Protein AF-A0A654DR44-F1 (afdb_monomer)

Radius of gyration: 19.82 Å; Cα contacts (8 Å, |Δi|>4): 493; chains: 1; bounding box: 47×42×49 Å

Foldseek 3Di:
DWWLLVLLVLLQVLVVVLVVCVVVVVPDDPVNVVSVVVSVPGDDFDQDPVLATGGGPDDDDDPQQLALDPSNCVCLPPNPNDACVPHVSNLSNPVVSDVSNDLFFALLSLLVVLQSCLRSLAQQSSVVSVVVQQAEDPDQDQDGTHPWHAYPVRFTPNRPGDNNSVVSNVVSVLSCAWDANPQAIEGNSRHHQVCAWDKDWQRAHPQRKTKIFTHHHSGTPWMKIAGQAFDWHWYDYPRDIDIDTHHHGDIGIDPD

Secondary structure (DSSP, 8-state):
---HHHHHHHHHHHHHHHHHHHHTT-TT-HHHHHHHHHHTTSPPP-B-TTSSBPSSSS----S-TT-S--GGGTTTTT-SSS-TTT-HHHHHHHHHHHHHH-S---HHHHHHHHHHHHHTT-HHHHHHHHHHHT-B----S--SSS--EE-TTS-EESSSB-SHHHHHHHHHHHHHHEE-SSSSEEESTT--TT--SEEEEEEEETTTEEEEEEEETTEEEEEEEEESSSEEEEEEETTEEEEEEEPBS-EEE---

Mean predicted aligned error: 3.69 Å

Organism: Sphingobacterium multivorum (NCBI:txid28454)

Structure (mmCIF, N/CA/C/O backbone):
data_AF-A0A654DR44-F1
#
_entry.id   AF-A0A654DR44-F1
#
loop_
_atom_site.group_PDB
_atom_site.id
_atom_site.type_symbol
_atom_site.label_atom_id
_atom_site.label_alt_id
_atom_site.label_comp_id
_atom_site.label_asym_id
_atom_site.label_entity_id
_atom_site.label_seq_id
_atom_site.pdbx_PDB_ins_code
_atom_site.Cartn_x
_atom_site.Cartn_y
_atom_site.Cartn_z
_atom_site.occupancy
_atom_site.B_iso_or_equiv
_atom_site.auth_seq_id
_atom_site.auth_comp_id
_atom_site.auth_asym_id
_atom_site.auth_atom_id
_atom_site.pdbx_PDB_model_num
ATOM 1 N N . MET A 1 1 ? 4.772 -8.811 -27.153 1.00 64.19 1 MET A N 1
ATOM 2 C CA . MET A 1 1 ? 4.014 -8.775 -25.880 1.00 64.19 1 MET A CA 1
ATOM 3 C C . MET A 1 1 ? 4.529 -7.563 -25.106 1.00 64.19 1 MET A C 1
ATOM 5 O O . MET A 1 1 ? 5.723 -7.314 -25.196 1.00 64.19 1 MET A O 1
ATOM 9 N N . GLY A 1 2 ? 3.661 -6.750 -24.495 1.00 84.88 2 GLY A N 1
ATOM 10 C CA . GLY A 1 2 ? 4.063 -5.471 -23.875 1.00 84.88 2 GLY A CA 1
ATOM 11 C C . GLY A 1 2 ? 4.786 -5.631 -22.526 1.00 84.88 2 GLY A C 1
ATOM 12 O O . GLY A 1 2 ? 4.842 -6.750 -22.010 1.00 84.88 2 GLY A O 1
ATOM 13 N N . PRO A 1 3 ? 5.323 -4.543 -21.945 1.00 94.69 3 PRO A N 1
ATOM 14 C CA . PRO A 1 3 ? 5.964 -4.564 -20.629 1.00 94.69 3 PRO A CA 1
ATOM 15 C C . PRO A 1 3 ? 4.977 -4.953 -19.518 1.00 94.69 3 PRO A C 1
ATOM 17 O O . PRO A 1 3 ? 3.760 -4.794 -19.660 1.00 94.69 3 PRO A O 1
ATOM 20 N N . SER A 1 4 ? 5.493 -5.431 -18.383 1.00 95.81 4 SER A N 1
ATOM 21 C CA . SER A 1 4 ? 4.672 -5.877 -17.249 1.00 95.81 4 SER A CA 1
ATOM 22 C C . SER A 1 4 ? 3.758 -4.776 -16.713 1.00 95.81 4 SER A C 1
ATOM 24 O O . SER A 1 4 ? 2.631 -5.067 -16.318 1.00 95.81 4 SER A O 1
ATOM 26 N N . HIS A 1 5 ? 4.208 -3.517 -16.732 1.00 97.44 5 HIS A N 1
ATOM 27 C CA . HIS A 1 5 ? 3.406 -2.378 -16.283 1.00 97.44 5 HIS A CA 1
ATOM 28 C C . HIS A 1 5 ? 2.079 -2.261 -17.049 1.00 97.44 5 HIS A C 1
ATOM 30 O O . HIS A 1 5 ? 1.016 -2.270 -16.429 1.00 97.44 5 HIS A O 1
ATOM 36 N N . ASP A 1 6 ? 2.123 -2.248 -18.384 1.00 97.56 6 ASP A N 1
ATOM 37 C CA . ASP A 1 6 ? 0.931 -2.115 -19.231 1.00 97.56 6 ASP A CA 1
ATOM 38 C C . ASP A 1 6 ? -0.065 -3.244 -18.960 1.00 97.56 6 ASP A C 1
ATOM 40 O O . ASP A 1 6 ? -1.264 -3.014 -18.803 1.00 97.56 6 ASP A O 1
ATOM 44 N N . GLN A 1 7 ? 0.437 -4.476 -18.844 1.00 97.25 7 GLN A N 1
ATOM 45 C CA . GLN A 1 7 ? -0.395 -5.646 -18.564 1.00 97.25 7 GLN A CA 1
ATOM 46 C C . GLN A 1 7 ? -1.096 -5.520 -17.206 1.00 97.25 7 GLN A C 1
ATOM 48 O O . GLN A 1 7 ? -2.285 -5.818 -17.094 1.00 97.25 7 GLN A O 1
ATOM 53 N N . GLN A 1 8 ? -0.381 -5.047 -16.181 1.00 97.62 8 GLN A N 1
ATOM 54 C CA . GLN A 1 8 ? -0.926 -4.857 -14.837 1.00 97.62 8 GLN A CA 1
ATOM 55 C C . GLN A 1 8 ? -1.971 -3.737 -14.790 1.00 97.62 8 GLN A C 1
ATOM 57 O O . GLN A 1 8 ? -3.036 -3.929 -14.201 1.00 97.62 8 GLN A O 1
ATOM 62 N N . VAL A 1 9 ? -1.704 -2.598 -15.434 1.00 98.00 9 VAL A N 1
ATOM 63 C CA . VAL A 1 9 ? -2.631 -1.457 -15.477 1.00 98.00 9 VAL A CA 1
ATOM 64 C C . VAL A 1 9 ? -3.905 -1.818 -16.242 1.00 98.00 9 VAL A C 1
ATOM 66 O O . VAL A 1 9 ? -5.004 -1.590 -15.734 1.00 98.00 9 VAL A O 1
ATOM 69 N N . ILE A 1 10 ? -3.785 -2.444 -17.419 1.00 97.75 10 ILE A N 1
ATOM 70 C CA . ILE A 1 10 ? -4.944 -2.873 -18.219 1.00 97.75 10 ILE A CA 1
ATOM 71 C C . ILE A 1 10 ? -5.744 -3.939 -17.467 1.00 97.75 10 ILE A C 1
ATOM 73 O O . ILE A 1 10 ? -6.974 -3.875 -17.423 1.00 97.75 10 ILE A O 1
ATOM 77 N N . PHE A 1 11 ? -5.072 -4.897 -16.822 1.00 97.50 11 PHE A N 1
ATOM 78 C CA . PHE A 1 11 ? -5.761 -5.911 -16.031 1.00 97.50 11 PHE A CA 1
ATOM 79 C C . PHE A 1 11 ? -6.560 -5.284 -14.881 1.00 97.50 11 PHE A C 1
ATOM 81 O O . PHE A 1 11 ? -7.731 -5.623 -14.692 1.00 97.50 11 PHE A O 1
ATOM 88 N N . ASN A 1 12 ? -5.960 -4.330 -14.164 1.00 97.25 12 ASN A N 1
ATOM 89 C CA . ASN A 1 12 ? -6.625 -3.607 -13.086 1.00 97.25 12 ASN A CA 1
ATOM 90 C C . ASN A 1 12 ? -7.824 -2.792 -13.603 1.00 97.25 12 ASN A C 1
ATOM 92 O O . ASN A 1 12 ? -8.885 -2.800 -12.979 1.00 97.25 12 ASN A O 1
ATOM 96 N N . LEU A 1 13 ? -7.676 -2.108 -14.743 1.00 97.94 13 LEU A N 1
ATOM 97 C CA . LEU A 1 13 ? -8.768 -1.383 -15.395 1.00 97.94 13 LEU A CA 1
ATOM 98 C C . LEU A 1 13 ? -9.939 -2.322 -15.696 1.00 97.94 13 LEU A C 1
ATOM 100 O O . LEU A 1 13 ? -11.067 -2.049 -15.295 1.00 97.94 13 LEU A O 1
ATOM 104 N N . PHE A 1 14 ? -9.667 -3.456 -16.343 1.00 97.50 14 PHE A N 1
ATOM 105 C CA . PHE A 1 14 ? -10.700 -4.413 -16.728 1.00 97.50 14 PHE A CA 1
ATOM 106 C C . PHE A 1 14 ? -11.427 -4.993 -15.514 1.00 97.50 14 PHE A C 1
ATOM 108 O O . PHE A 1 14 ? -12.648 -5.127 -15.539 1.00 97.50 14 PHE A O 1
ATOM 115 N N . GLU A 1 15 ? -10.719 -5.310 -14.428 1.00 96.19 15 GLU A N 1
ATOM 116 C CA . GLU A 1 15 ? -11.374 -5.761 -13.198 1.00 96.19 15 GLU A CA 1
ATOM 117 C C . GLU A 1 15 ? -12.255 -4.696 -12.559 1.00 96.19 15 GLU A C 1
ATOM 119 O O . GLU A 1 15 ? -13.371 -5.011 -12.150 1.00 96.19 15 GLU A O 1
ATOM 124 N N . HIS A 1 16 ? -11.790 -3.450 -12.490 1.00 96.31 16 HIS A N 1
ATOM 125 C CA . HIS A 1 16 ? -12.579 -2.362 -11.921 1.00 96.31 16 HIS A CA 1
ATOM 126 C C . HIS A 1 16 ? -13.823 -2.066 -12.763 1.00 96.31 16 HIS A C 1
ATOM 128 O O . HIS A 1 16 ? -14.902 -1.881 -12.205 1.00 96.31 16 HIS A O 1
ATOM 134 N N . THR A 1 17 ? -13.709 -2.086 -14.092 1.00 96.75 17 THR A N 1
ATOM 135 C CA . THR A 1 17 ? -14.856 -1.912 -14.990 1.00 96.75 17 THR A CA 1
ATOM 136 C C . THR A 1 17 ? -15.869 -3.050 -14.844 1.00 96.75 17 THR A C 1
ATOM 138 O O . THR A 1 17 ? -17.070 -2.789 -14.774 1.00 96.75 17 THR A O 1
ATOM 141 N N . LEU A 1 18 ? -15.415 -4.305 -14.736 1.00 95.50 18 LEU A N 1
ATOM 142 C CA . LEU A 1 18 ? -16.302 -5.451 -14.495 1.00 95.50 18 LEU A CA 1
ATOM 143 C C . LEU A 1 18 ? -17.000 -5.352 -13.130 1.00 95.50 18 LEU A C 1
ATOM 145 O O . LEU A 1 18 ? -18.211 -5.547 -13.055 1.00 95.50 18 LEU A O 1
ATOM 149 N N . ALA A 1 19 ? -16.268 -4.990 -12.072 1.00 94.50 19 ALA A N 1
ATOM 150 C CA . ALA A 1 19 ? -16.835 -4.801 -10.736 1.00 94.50 19 ALA A CA 1
ATOM 151 C C . ALA A 1 19 ? -17.868 -3.660 -10.705 1.00 94.50 19 ALA A C 1
ATOM 153 O O . ALA A 1 19 ? -18.941 -3.808 -10.124 1.00 94.50 19 ALA A O 1
ATOM 154 N N . ALA A 1 20 ? -17.585 -2.538 -11.375 1.00 95.56 20 ALA A N 1
ATOM 155 C CA . ALA A 1 20 ? -18.534 -1.436 -11.512 1.00 95.56 20 ALA A CA 1
ATOM 156 C C . ALA A 1 20 ? -19.797 -1.860 -12.278 1.00 95.56 20 ALA A C 1
ATOM 158 O O . ALA A 1 20 ? -20.906 -1.540 -11.855 1.00 95.56 20 ALA A O 1
ATOM 159 N N . SER A 1 21 ? -19.640 -2.625 -13.363 1.00 94.12 21 SER A N 1
ATOM 160 C CA . SER A 1 21 ? -20.766 -3.145 -14.152 1.00 94.12 21 SER A CA 1
ATOM 161 C C . SER A 1 21 ? -21.658 -4.068 -13.318 1.00 94.12 21 SER A C 1
ATOM 163 O O . SER A 1 21 ? -22.882 -3.969 -13.383 1.00 94.12 21 SER A O 1
ATOM 165 N N . GLU A 1 22 ? -21.061 -4.915 -12.474 1.00 92.38 22 GLU A N 1
ATOM 166 C CA . GLU A 1 22 ? -21.798 -5.757 -11.529 1.00 92.38 22 GLU A CA 1
ATOM 167 C C . GLU A 1 22 ? -22.596 -4.931 -10.509 1.00 92.38 22 GLU A C 1
ATOM 169 O O . GLU A 1 22 ? -23.775 -5.217 -10.299 1.00 92.38 22 GLU A O 1
ATOM 174 N N . ILE A 1 23 ? -21.995 -3.891 -9.921 1.00 93.44 23 ILE A N 1
ATOM 175 C CA . ILE A 1 23 ? -22.667 -3.002 -8.957 1.00 93.44 23 ILE A CA 1
ATOM 1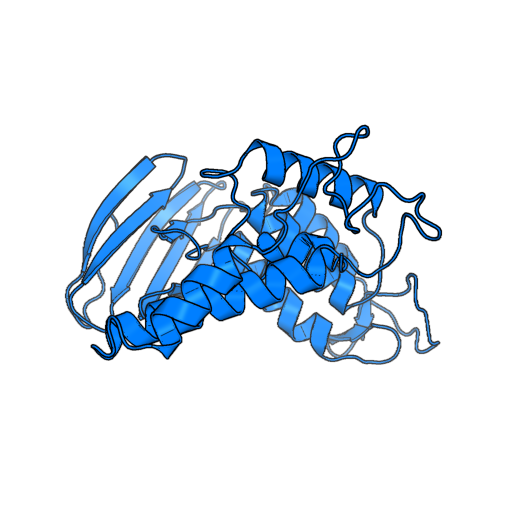76 C C . ILE A 1 23 ? -23.847 -2.263 -9.602 1.00 93.44 23 ILE A C 1
ATOM 178 O O . ILE A 1 23 ? -24.883 -2.080 -8.965 1.00 93.44 23 ILE A O 1
ATOM 182 N N . LEU A 1 24 ? -23.703 -1.849 -10.862 1.00 94.19 24 LEU A N 1
ATOM 183 C CA . LEU A 1 24 ? -24.740 -1.142 -11.618 1.00 94.19 24 LEU A CA 1
ATOM 184 C C . LEU A 1 24 ? -25.824 -2.073 -12.187 1.00 94.19 24 LEU A C 1
ATOM 186 O O . LEU A 1 24 ? -26.763 -1.593 -12.817 1.00 94.19 24 LEU A O 1
ATOM 190 N N . GLY A 1 25 ? -25.709 -3.391 -11.990 1.00 91.19 25 GLY A N 1
ATOM 191 C CA . GLY A 1 25 ? -26.655 -4.368 -12.535 1.00 91.19 25 GLY A CA 1
ATOM 192 C C . GLY A 1 25 ? -26.554 -4.561 -14.052 1.00 91.19 25 GLY A C 1
ATOM 193 O O . GLY A 1 25 ? -27.436 -5.177 -14.642 1.00 91.19 25 GLY A O 1
ATOM 194 N N . LEU A 1 26 ? -25.477 -4.092 -14.690 1.00 87.44 26 LEU A N 1
ATOM 195 C CA . LEU A 1 26 ? -25.214 -4.212 -16.132 1.00 87.44 26 LEU A CA 1
ATOM 196 C C . LEU A 1 26 ? -24.557 -5.560 -16.477 1.00 87.44 26 LEU A C 1
ATOM 198 O O . LEU A 1 26 ? -23.604 -5.637 -17.250 1.00 87.44 26 LEU A O 1
ATOM 202 N N . LYS A 1 27 ? -25.011 -6.639 -15.834 1.00 70.62 27 LYS A N 1
ATOM 203 C CA . LYS A 1 27 ? -24.393 -7.962 -15.968 1.00 70.62 27 LYS A CA 1
ATOM 204 C C . LYS A 1 27 ? -24.612 -8.528 -17.375 1.00 70.62 27 LYS A C 1
ATOM 206 O O . LYS A 1 27 ? -25.674 -8.364 -17.966 1.00 70.62 27 LYS A O 1
ATOM 211 N N . ASP A 1 28 ? -23.606 -9.246 -17.870 1.00 70.38 28 ASP A N 1
ATOM 212 C CA . ASP A 1 28 ? -23.691 -10.137 -19.037 1.00 70.38 28 ASP A CA 1
ATOM 213 C C . ASP A 1 28 ? -24.028 -9.504 -20.397 1.00 70.38 28 ASP A C 1
ATOM 215 O O . ASP A 1 28 ? -24.363 -10.231 -21.348 1.00 70.38 28 ASP A O 1
ATOM 219 N N . ASP A 1 29 ? -23.860 -8.188 -20.535 1.00 84.31 29 ASP A N 1
ATOM 220 C CA . ASP A 1 29 ? -23.877 -7.540 -21.842 1.00 84.31 29 ASP A CA 1
ATOM 221 C C . ASP A 1 29 ? -22.675 -7.984 -22.708 1.00 84.31 29 ASP A C 1
ATOM 223 O O . ASP A 1 29 ? -21.710 -8.619 -22.254 1.00 84.31 29 ASP A O 1
ATOM 227 N N . ALA A 1 30 ? -22.755 -7.716 -24.013 1.00 92.12 30 ALA A N 1
ATOM 228 C CA . ALA A 1 30 ? -21.708 -8.117 -24.952 1.00 92.12 30 ALA A CA 1
ATOM 229 C C . ALA A 1 30 ? -20.344 -7.502 -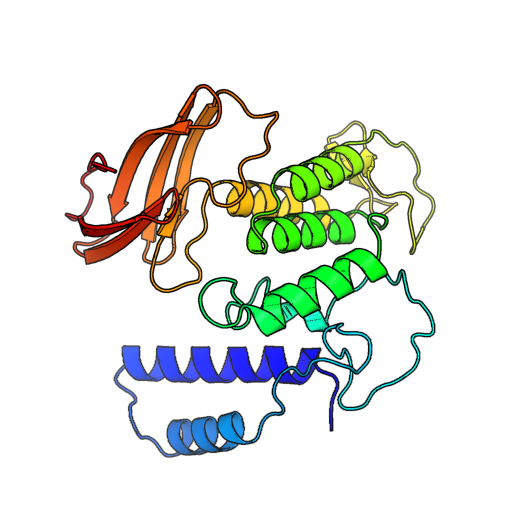24.589 1.00 92.12 30 ALA A C 1
ATOM 231 O O . ALA A 1 30 ? -19.305 -8.137 -24.789 1.00 92.12 30 ALA A O 1
ATOM 232 N N . PHE A 1 31 ? -20.353 -6.297 -24.013 1.00 92.31 31 PHE A N 1
ATOM 233 C CA . PHE A 1 31 ? -19.154 -5.581 -23.605 1.00 92.31 31 PHE A CA 1
ATOM 234 C C . PHE A 1 31 ? -18.452 -6.263 -22.424 1.00 92.31 31 PHE A C 1
ATOM 236 O O . PHE A 1 31 ? -17.269 -6.575 -22.528 1.00 92.31 31 PHE A O 1
ATOM 243 N N . GLY A 1 32 ? -19.162 -6.583 -21.341 1.00 93.06 32 GLY A N 1
ATOM 244 C CA . GLY A 1 32 ? -18.617 -7.263 -20.168 1.00 93.06 32 GLY A CA 1
ATOM 245 C C . GLY A 1 32 ? -18.056 -8.646 -20.501 1.00 93.06 32 GLY A C 1
ATOM 246 O O . GLY A 1 32 ? -16.978 -9.013 -20.026 1.00 93.06 32 GLY A O 1
ATOM 247 N N . LYS A 1 33 ? -18.723 -9.395 -21.390 1.00 93.00 33 LYS A N 1
ATOM 248 C CA . LYS A 1 33 ? -18.214 -10.683 -21.898 1.00 93.00 33 LYS A CA 1
ATOM 249 C C . LYS A 1 33 ? -16.926 -10.513 -22.704 1.00 93.00 33 LYS A C 1
ATOM 251 O O . LYS A 1 33 ? -15.959 -11.235 -22.456 1.00 93.00 33 LYS A O 1
ATOM 256 N N . ALA A 1 34 ? -16.888 -9.548 -23.626 1.00 95.19 34 ALA A N 1
ATOM 257 C CA . ALA A 1 34 ? -15.690 -9.242 -24.406 1.00 95.19 34 ALA A CA 1
ATOM 258 C C . ALA A 1 34 ? -14.531 -8.776 -23.511 1.00 95.19 34 ALA A C 1
ATOM 260 O O . ALA A 1 34 ? -13.399 -9.231 -23.676 1.00 95.19 34 ALA A O 1
ATOM 261 N N . LEU A 1 35 ? -14.822 -7.936 -22.516 1.00 95.81 35 LEU A N 1
ATOM 262 C CA . LEU A 1 35 ? -13.851 -7.416 -21.562 1.00 95.81 35 LEU A CA 1
ATOM 263 C C . LEU A 1 35 ? -13.257 -8.529 -20.697 1.00 95.81 35 LEU A C 1
ATOM 265 O O . LEU A 1 35 ? -12.040 -8.607 -20.548 1.00 95.81 35 LEU A O 1
ATOM 269 N N . LYS A 1 36 ? -14.094 -9.437 -20.178 1.00 95.19 36 LYS A N 1
ATOM 270 C CA . LYS A 1 36 ? -13.637 -10.621 -19.438 1.00 95.19 36 LYS A CA 1
ATOM 271 C C . LYS A 1 36 ? -12.744 -11.508 -20.310 1.00 95.19 36 LYS A C 1
ATOM 273 O O . LYS A 1 36 ? -11.645 -11.854 -19.890 1.00 95.19 36 LYS A O 1
ATOM 278 N N . ALA A 1 37 ? -13.162 -11.796 -21.543 1.00 96.31 37 ALA A N 1
ATOM 279 C CA . ALA A 1 37 ? -12.371 -12.600 -22.473 1.00 96.31 37 ALA A CA 1
ATOM 280 C C . ALA A 1 37 ? -11.027 -11.942 -22.843 1.00 96.31 37 ALA A C 1
ATOM 282 O O . ALA A 1 37 ? -10.022 -12.637 -22.981 1.00 96.31 37 ALA A O 1
ATOM 283 N N . ALA A 1 38 ? -10.983 -10.615 -22.997 1.00 97.06 38 ALA A N 1
ATOM 284 C CA . ALA A 1 38 ? -9.743 -9.876 -23.233 1.00 97.06 38 ALA A CA 1
ATOM 285 C C . ALA A 1 38 ? -8.831 -9.901 -21.998 1.00 97.06 38 ALA A C 1
ATOM 287 O O . ALA A 1 38 ? -7.632 -10.149 -22.115 1.00 97.06 38 ALA A O 1
ATOM 288 N N . LYS A 1 39 ? -9.409 -9.713 -20.808 1.00 96.25 39 LYS A N 1
ATOM 289 C CA . LYS A 1 39 ? -8.712 -9.768 -19.522 1.00 96.25 39 LYS A CA 1
ATOM 290 C C . LYS A 1 39 ? -8.003 -11.099 -19.292 1.00 96.25 39 LYS A C 1
ATOM 292 O O . LYS A 1 39 ? -6.875 -11.114 -18.802 1.00 96.25 39 LYS A O 1
ATOM 297 N N . ASP A 1 40 ? -8.651 -12.201 -19.652 1.00 96.00 40 ASP A N 1
ATOM 298 C CA . ASP A 1 40 ? -8.113 -13.549 -19.457 1.00 96.00 40 ASP A CA 1
ATOM 299 C C . ASP A 1 40 ? -6.948 -13.870 -20.415 1.00 96.00 40 ASP A C 1
ATOM 301 O O . ASP A 1 40 ? -6.191 -14.805 -20.165 1.00 96.00 40 ASP A O 1
ATOM 305 N N . LYS A 1 41 ? -6.746 -13.060 -21.466 1.00 96.31 41 LYS A N 1
ATOM 306 C CA . LYS A 1 41 ? -5.616 -13.163 -22.408 1.00 96.31 41 LYS A CA 1
ATOM 307 C C . LYS A 1 41 ? -4.401 -12.310 -22.025 1.00 96.31 41 LYS A C 1
ATOM 309 O O . LYS A 1 41 ? -3.362 -12.437 -22.669 1.00 96.31 41 LYS A O 1
ATOM 314 N N . LEU A 1 42 ? -4.519 -11.425 -21.031 1.00 96.19 42 LEU A N 1
ATOM 315 C CA . LEU A 1 42 ? -3.404 -10.578 -20.597 1.00 96.19 42 LEU A CA 1
ATOM 316 C C . LEU A 1 42 ? -2.304 -11.417 -19.949 1.00 96.19 42 LEU A C 1
ATOM 318 O O . LEU A 1 42 ? -2.574 -12.360 -19.197 1.00 96.19 42 LEU A O 1
ATOM 322 N N . ALA A 1 43 ? -1.053 -11.037 -20.203 1.00 94.56 43 ALA A N 1
ATOM 323 C CA . ALA A 1 43 ? 0.080 -11.688 -19.568 1.00 94.56 43 ALA A CA 1
ATOM 324 C C . ALA A 1 43 ? 0.082 -11.393 -18.061 1.00 94.56 43 ALA A C 1
ATOM 326 O O . ALA A 1 43 ? -0.189 -10.276 -17.617 1.00 94.56 43 ALA A O 1
ATOM 327 N N . ARG A 1 44 ? 0.378 -12.417 -17.258 1.00 93.69 44 ARG A N 1
ATOM 328 C CA . ARG A 1 44 ? 0.489 -12.298 -15.799 1.00 93.69 44 ARG A CA 1
ATOM 329 C C . ARG A 1 44 ? 1.917 -11.955 -15.389 1.00 93.69 44 ARG A C 1
ATOM 331 O O . ARG A 1 44 ? 2.832 -12.358 -16.107 1.00 93.69 44 ARG A O 1
ATOM 338 N N . PRO A 1 45 ? 2.117 -11.263 -14.250 1.00 94.88 45 PRO A N 1
ATOM 339 C CA . PRO A 1 45 ? 3.451 -11.067 -13.698 1.00 94.88 45 PRO A CA 1
ATOM 340 C C . PRO A 1 45 ? 4.159 -12.412 -13.515 1.00 94.88 45 PRO A C 1
ATOM 342 O O . PRO A 1 45 ? 3.552 -13.381 -13.052 1.00 94.88 45 PRO A O 1
ATOM 345 N N . LYS A 1 46 ? 5.434 -12.462 -13.894 1.00 96.06 46 LYS A N 1
ATOM 346 C CA . LYS A 1 46 ? 6.285 -13.650 -13.808 1.00 96.06 46 LYS A CA 1
ATOM 347 C C . LYS A 1 46 ? 7.507 -13.351 -12.956 1.00 96.06 46 LYS A C 1
ATOM 349 O O . LYS A 1 46 ? 7.908 -12.196 -12.819 1.00 96.06 46 LYS A O 1
ATOM 354 N N . ILE A 1 47 ? 8.071 -14.408 -12.392 1.00 98.00 47 ILE A N 1
ATOM 355 C CA . ILE A 1 47 ? 9.317 -14.365 -11.634 1.00 98.00 47 ILE A CA 1
ATOM 356 C C . ILE A 1 47 ? 10.428 -14.803 -12.584 1.00 98.00 47 ILE A C 1
ATOM 358 O O . ILE A 1 47 ? 10.278 -15.840 -13.233 1.00 98.00 47 ILE A O 1
ATOM 362 N N . GLY A 1 48 ? 11.484 -14.001 -12.687 1.00 96.56 48 GLY A N 1
ATOM 363 C CA . GLY A 1 48 ? 12.649 -14.329 -13.501 1.00 96.56 48 GLY A CA 1
ATOM 364 C C . GLY A 1 48 ? 13.578 -15.338 -12.820 1.00 96.56 48 GLY A C 1
ATOM 365 O O . GLY A 1 48 ? 13.407 -15.667 -11.643 1.00 96.56 48 GLY A O 1
ATOM 366 N N . HIS A 1 49 ? 14.595 -15.812 -13.539 1.00 96.25 49 HIS A N 1
ATOM 367 C CA . HIS A 1 49 ? 15.574 -16.779 -13.027 1.00 96.25 49 HIS A CA 1
ATOM 368 C C . HIS A 1 49 ? 16.349 -16.273 -11.800 1.00 96.25 49 HIS A C 1
ATOM 370 O O . HIS A 1 49 ? 16.774 -17.065 -10.962 1.00 96.25 49 HIS A O 1
ATOM 376 N N . ASP A 1 50 ? 16.515 -14.956 -11.680 1.00 94.94 50 ASP A N 1
ATOM 377 C CA . ASP A 1 50 ? 17.190 -14.291 -10.564 1.00 94.94 50 ASP A CA 1
ATOM 378 C C . ASP A 1 50 ? 16.264 -14.013 -9.362 1.00 94.94 50 ASP A C 1
ATOM 380 O O . ASP A 1 50 ? 16.683 -13.404 -8.377 1.00 94.94 50 ASP A O 1
ATOM 384 N N . GLY A 1 51 ? 15.009 -14.472 -9.437 1.00 96.81 51 GLY A N 1
ATOM 385 C CA . GLY A 1 51 ? 13.998 -14.359 -8.391 1.00 96.81 51 GLY A CA 1
ATOM 386 C C . GLY A 1 51 ? 13.224 -13.036 -8.374 1.00 96.81 51 GLY A C 1
ATOM 387 O O . GLY A 1 51 ? 12.231 -12.926 -7.649 1.00 96.81 51 GLY A O 1
ATOM 388 N N . ARG A 1 52 ? 13.605 -12.046 -9.189 1.00 97.31 52 ARG A N 1
ATOM 389 C CA . ARG A 1 52 ? 12.913 -10.752 -9.267 1.00 97.31 52 ARG A CA 1
ATOM 390 C C . ARG A 1 52 ? 11.626 -10.849 -10.076 1.00 97.31 52 ARG A C 1
ATOM 392 O O . ARG A 1 52 ? 11.398 -11.791 -10.836 1.00 97.31 52 ARG A O 1
ATOM 399 N N . LEU A 1 53 ? 10.760 -9.852 -9.916 1.00 97.69 53 LEU A N 1
ATOM 400 C CA . LEU A 1 53 ? 9.570 -9.729 -10.744 1.00 97.69 53 LEU A CA 1
ATOM 401 C C . LEU A 1 53 ? 9.992 -9.208 -12.121 1.00 97.69 53 LEU A C 1
ATOM 403 O O . LEU A 1 53 ? 10.635 -8.167 -12.217 1.00 97.69 53 LEU A O 1
ATOM 407 N N . MET A 1 54 ? 9.626 -9.915 -13.187 1.00 96.62 54 MET A N 1
ATOM 408 C CA . MET A 1 54 ? 10.008 -9.522 -14.542 1.00 96.62 54 MET A CA 1
ATOM 409 C C . MET A 1 54 ? 9.386 -8.171 -14.919 1.00 96.62 54 MET A C 1
ATOM 411 O O . MET A 1 54 ? 8.165 -7.998 -14.846 1.00 96.62 54 MET A O 1
ATOM 415 N N . GLU A 1 55 ? 10.212 -7.221 -15.363 1.00 96.25 55 GLU A N 1
ATOM 416 C CA . GLU A 1 55 ? 9.753 -5.902 -15.821 1.00 96.25 55 GLU A CA 1
ATOM 417 C C . GLU A 1 55 ? 9.207 -5.920 -17.258 1.00 96.25 55 GLU A C 1
ATOM 419 O O . GLU A 1 55 ? 8.270 -5.186 -17.590 1.00 96.25 55 GLU A O 1
ATOM 424 N N . TRP A 1 56 ? 9.705 -6.838 -18.080 1.00 95.75 56 TRP A N 1
ATOM 425 C CA . TRP A 1 56 ? 9.277 -7.048 -19.459 1.00 95.75 56 TRP A CA 1
ATOM 426 C C . TRP A 1 56 ? 8.684 -8.448 -19.649 1.00 95.75 56 TRP A C 1
ATOM 428 O O . TRP A 1 56 ? 8.704 -9.284 -18.747 1.00 95.75 56 TRP A O 1
ATOM 438 N N . ALA A 1 57 ? 8.134 -8.711 -20.836 1.00 92.50 57 ALA A N 1
ATOM 439 C CA . ALA A 1 57 ? 7.550 -10.012 -21.169 1.00 92.50 57 ALA A CA 1
ATOM 440 C C . ALA A 1 57 ? 8.582 -11.156 -21.236 1.00 92.50 57 ALA A C 1
ATOM 442 O O . ALA A 1 57 ? 8.215 -12.326 -21.097 1.00 92.50 57 ALA A O 1
ATOM 443 N N . GLU A 1 58 ? 9.845 -10.799 -21.450 1.00 92.38 58 GLU A N 1
ATOM 444 C CA . GLU A 1 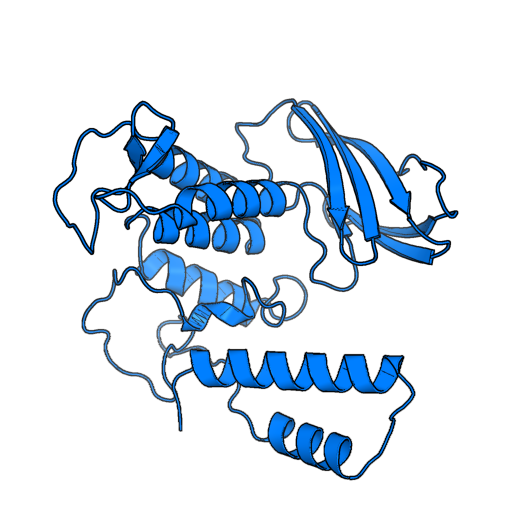58 ? 11.011 -11.672 -21.529 1.00 92.38 58 GLU A CA 1
ATOM 445 C C . GLU A 1 58 ? 12.090 -11.139 -20.582 1.00 92.38 58 GLU A C 1
ATOM 447 O O . GLU A 1 58 ? 12.023 -9.995 -20.122 1.00 92.38 58 GLU A O 1
ATOM 452 N N . GLU A 1 59 ? 13.057 -11.983 -20.240 1.00 91.88 59 GLU A N 1
ATOM 453 C CA . GLU A 1 59 ? 14.155 -11.586 -19.367 1.00 91.88 59 GLU A CA 1
ATOM 454 C C . GLU A 1 59 ? 15.180 -10.790 -20.171 1.00 91.88 59 GLU A C 1
ATOM 456 O O . GLU A 1 59 ? 15.908 -11.340 -20.996 1.00 91.88 59 GLU A O 1
ATOM 461 N N . PHE A 1 60 ? 15.221 -9.483 -19.926 1.00 91.00 60 PHE A N 1
ATOM 462 C CA . PHE A 1 60 ? 16.238 -8.596 -20.470 1.00 91.00 60 PHE A CA 1
ATOM 463 C C . PHE A 1 60 ? 17.193 -8.158 -19.368 1.00 91.00 60 PHE A C 1
ATOM 465 O O . PHE A 1 60 ? 16.799 -7.978 -18.212 1.00 91.00 60 PHE A O 1
ATOM 472 N N . GLU A 1 61 ? 18.451 -7.960 -19.745 1.00 90.69 61 GLU A N 1
ATOM 473 C CA . GLU A 1 61 ? 19.422 -7.317 -18.875 1.00 90.69 61 GLU A CA 1
ATOM 474 C C . GLU A 1 61 ? 19.036 -5.847 -18.657 1.00 90.69 61 GLU A C 1
ATOM 476 O O . GLU A 1 61 ? 18.645 -5.134 -19.583 1.00 90.69 61 GLU A O 1
ATOM 481 N N . GLU A 1 62 ? 19.126 -5.392 -17.410 1.00 90.25 62 GLU A N 1
ATOM 482 C CA . GLU A 1 62 ? 18.792 -4.016 -17.059 1.00 90.25 62 GLU A CA 1
ATOM 483 C C . GLU A 1 62 ? 19.949 -3.078 -17.382 1.00 90.25 62 GLU A C 1
ATOM 485 O O . GLU A 1 62 ? 21.029 -3.194 -16.808 1.00 90.25 62 GLU A O 1
ATOM 490 N N . VAL A 1 63 ? 19.682 -2.082 -18.227 1.00 91.81 63 VAL A N 1
ATOM 491 C CA . VAL A 1 63 ? 20.646 -1.014 -18.541 1.00 91.81 63 VAL A CA 1
ATOM 492 C C . VAL A 1 63 ? 20.927 -0.141 -17.312 1.00 91.81 63 VAL A C 1
ATOM 494 O O . VAL A 1 63 ? 22.064 0.251 -17.066 1.00 91.81 63 VAL A O 1
ATOM 497 N N . GLU A 1 64 ? 19.897 0.130 -16.506 1.00 91.25 64 GLU A N 1
ATOM 498 C CA . GLU A 1 64 ? 19.984 0.934 -15.284 1.00 91.25 64 GLU A CA 1
ATOM 499 C C . GLU A 1 64 ? 19.387 0.161 -14.094 1.00 91.25 64 GLU A C 1
ATOM 501 O O . GLU A 1 64 ? 18.211 0.319 -13.763 1.00 91.25 64 GLU A O 1
ATOM 506 N N . PRO A 1 65 ? 20.164 -0.684 -13.398 1.00 92.19 65 PRO A N 1
ATOM 507 C CA . PRO A 1 65 ? 19.603 -1.513 -12.331 1.00 92.19 65 PRO A CA 1
ATOM 508 C C . PRO A 1 65 ? 19.029 -0.726 -11.142 1.00 92.19 65 PRO A C 1
ATOM 510 O O . PRO A 1 65 ? 18.094 -1.185 -10.484 1.00 92.19 65 PRO A O 1
ATOM 513 N N . ALA A 1 66 ? 19.563 0.472 -10.882 1.00 92.56 66 ALA A N 1
ATOM 514 C CA . ALA A 1 66 ? 19.099 1.397 -9.845 1.00 92.56 66 ALA A CA 1
ATOM 515 C C . ALA A 1 66 ? 18.124 2.463 -10.386 1.00 92.56 66 ALA A C 1
ATOM 517 O O . ALA A 1 66 ? 17.973 3.527 -9.787 1.00 92.56 66 ALA A O 1
ATOM 518 N N . HIS A 1 67 ? 17.475 2.201 -11.529 1.00 94.44 67 HIS A N 1
ATOM 519 C CA . HIS A 1 67 ? 16.548 3.143 -12.145 1.00 94.44 67 HIS A CA 1
ATOM 520 C C . HIS A 1 67 ? 15.448 3.584 -11.166 1.00 94.44 67 HIS A C 1
ATOM 522 O O . HIS A 1 67 ? 14.888 2.794 -10.405 1.00 94.44 67 HIS A O 1
ATOM 528 N N . ARG A 1 68 ? 15.114 4.874 -11.200 1.00 92.94 68 ARG A N 1
ATOM 529 C CA . ARG A 1 68 ? 14.158 5.504 -10.275 1.00 92.94 68 ARG A CA 1
ATOM 530 C C . ARG A 1 68 ? 12.709 5.017 -10.435 1.00 92.94 68 ARG A C 1
ATOM 532 O O . ARG A 1 68 ? 11.933 5.104 -9.485 1.00 92.94 68 ARG A O 1
ATOM 539 N N . HIS A 1 69 ? 12.325 4.520 -11.615 1.00 95.62 69 HIS A N 1
ATOM 540 C CA . HIS A 1 69 ? 10.983 3.982 -11.855 1.00 95.62 69 HIS A CA 1
ATOM 541 C C . HIS A 1 69 ? 10.881 2.501 -11.467 1.00 95.62 69 HIS A C 1
ATOM 543 O O . HIS A 1 69 ? 11.800 1.705 -11.656 1.00 95.62 69 HIS A O 1
ATOM 549 N N . LEU A 1 70 ? 9.711 2.144 -10.940 1.00 96.56 70 LEU A N 1
ATOM 550 C CA . LEU A 1 70 ? 9.363 0.818 -10.426 1.00 96.56 70 LEU A CA 1
ATOM 551 C C . LEU A 1 70 ? 8.065 0.318 -11.077 1.00 96.56 70 LEU A C 1
ATOM 553 O O . LEU A 1 70 ? 7.225 -0.307 -10.434 1.00 96.56 70 LEU A O 1
ATOM 557 N N . SER A 1 71 ? 7.862 0.652 -12.353 1.00 97.50 71 SER A N 1
ATOM 558 C CA . SER A 1 71 ? 6.582 0.521 -13.062 1.00 97.50 71 SER A CA 1
ATOM 559 C C . SER A 1 71 ? 6.013 -0.897 -13.033 1.00 97.50 71 SER A C 1
ATOM 561 O O . SER A 1 71 ? 4.808 -1.085 -12.857 1.00 97.50 71 SER A O 1
ATOM 563 N N . HIS A 1 72 ? 6.872 -1.908 -13.126 1.00 97.50 72 HIS A N 1
ATOM 564 C CA . HIS A 1 72 ? 6.479 -3.312 -13.044 1.00 97.50 72 HIS A CA 1
ATOM 565 C C . HIS A 1 72 ? 5.990 -3.759 -11.654 1.00 97.50 72 HIS A C 1
ATOM 567 O O . HIS A 1 72 ? 5.481 -4.869 -11.530 1.00 97.50 72 HIS A O 1
ATOM 573 N N . LEU A 1 73 ? 6.096 -2.917 -10.620 1.00 98.38 73 LEU A N 1
ATOM 574 C CA . LEU A 1 73 ? 5.601 -3.185 -9.264 1.00 98.38 73 LEU A CA 1
ATOM 575 C C . LEU A 1 73 ? 4.193 -2.613 -9.012 1.00 98.38 73 LEU A C 1
ATOM 577 O O . LEU A 1 73 ? 3.679 -2.713 -7.897 1.00 98.38 73 LEU A O 1
ATOM 581 N N . PHE A 1 74 ? 3.543 -2.046 -10.038 1.00 98.50 74 PHE A N 1
ATOM 582 C CA . PHE A 1 74 ? 2.210 -1.435 -9.944 1.00 98.50 74 PHE A CA 1
ATOM 583 C C . PHE A 1 74 ? 1.172 -2.355 -9.284 1.00 98.50 74 PHE A C 1
ATOM 585 O O . PHE A 1 74 ? 0.364 -1.901 -8.474 1.00 98.50 74 PHE A O 1
ATOM 592 N N . ALA A 1 75 ? 1.200 -3.653 -9.598 1.00 98.06 75 ALA A N 1
ATOM 593 C CA . ALA A 1 75 ? 0.267 -4.637 -9.058 1.00 98.06 75 ALA A CA 1
ATOM 594 C C . ALA A 1 75 ? 0.363 -4.824 -7.531 1.00 98.06 75 ALA A C 1
ATOM 596 O O . ALA A 1 75 ? -0.607 -5.316 -6.948 1.00 98.06 75 ALA A O 1
ATOM 597 N N . LEU A 1 76 ? 1.477 -4.431 -6.896 1.00 98.62 76 LEU A N 1
ATOM 598 C CA . LEU A 1 76 ? 1.610 -4.347 -5.436 1.00 98.62 76 LEU A CA 1
ATOM 599 C C . LEU A 1 76 ? 1.08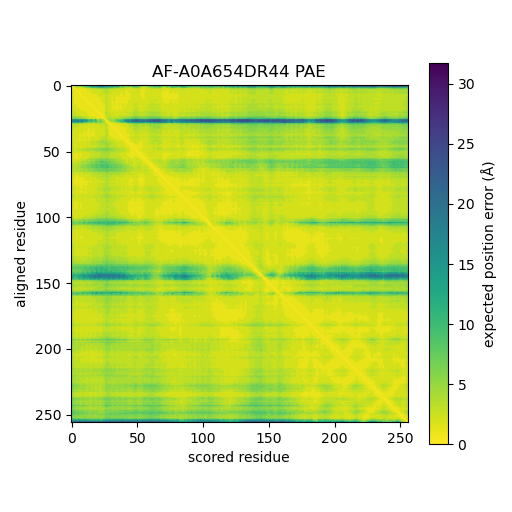0 -3.006 -4.904 1.00 98.62 76 LEU A C 1
ATOM 601 O O . LEU A 1 76 ? 0.290 -2.992 -3.963 1.00 98.62 76 LEU A O 1
ATOM 605 N N . TYR A 1 77 ? 1.523 -1.887 -5.488 1.00 98.69 77 TYR A N 1
ATOM 606 C CA . TYR A 1 77 ? 1.040 -0.544 -5.157 1.00 98.69 77 TYR A CA 1
ATOM 607 C C . TYR A 1 77 ? 1.148 0.397 -6.368 1.00 98.69 77 TYR A C 1
ATOM 609 O O . TYR A 1 77 ? 2.227 0.501 -6.959 1.00 98.69 77 TYR A O 1
ATOM 617 N N . PRO A 1 78 ? 0.086 1.148 -6.711 1.00 98.06 78 PRO A N 1
ATOM 618 C CA . PRO A 1 78 ? -1.186 1.289 -5.988 1.00 98.06 78 PRO A CA 1
ATOM 619 C C . PRO A 1 78 ? -2.215 0.171 -6.246 1.00 98.06 78 PRO A C 1
ATOM 621 O O . PRO A 1 78 ? -3.312 0.224 -5.685 1.00 98.06 78 PRO A O 1
ATOM 624 N N . GLY A 1 79 ? -1.887 -0.834 -7.065 1.00 97.44 79 GLY A N 1
ATOM 625 C CA . GLY A 1 79 ? -2.731 -2.006 -7.308 1.00 97.44 79 GLY A CA 1
ATOM 626 C C . GLY A 1 79 ? -2.930 -2.893 -6.072 1.00 97.44 79 GLY A C 1
ATOM 627 O O . GLY A 1 79 ? -2.538 -2.556 -4.955 1.00 97.44 79 GLY A O 1
ATOM 628 N N . ASN A 1 80 ? -3.593 -4.033 -6.260 1.00 96.88 80 ASN A N 1
ATOM 629 C CA . ASN A 1 80 ? -3.887 -5.001 -5.193 1.00 96.88 80 ASN A CA 1
ATOM 630 C C . ASN A 1 80 ? -3.892 -6.459 -5.687 1.00 96.88 80 ASN A C 1
ATOM 632 O O . ASN A 1 80 ? -4.665 -7.289 -5.207 1.00 96.88 80 ASN A O 1
ATOM 636 N N . LYS A 1 81 ? -3.081 -6.760 -6.706 1.00 96.88 81 LYS A N 1
ATOM 637 C CA . LYS A 1 81 ? -3.006 -8.098 -7.319 1.00 96.88 81 LYS A CA 1
ATOM 638 C C . LYS A 1 81 ? -1.785 -8.890 -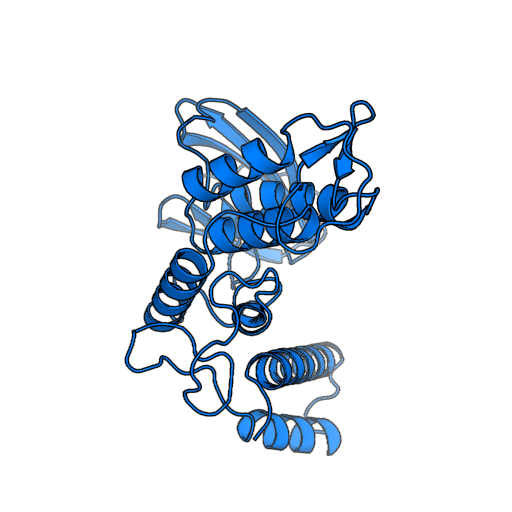6.913 1.00 96.88 81 LYS A C 1
ATOM 640 O O . LYS A 1 81 ? -1.802 -10.107 -7.061 1.00 96.88 81 LYS A O 1
ATOM 645 N N . ILE A 1 82 ? -0.782 -8.216 -6.366 1.00 98.50 82 ILE A N 1
ATOM 646 C CA . ILE A 1 82 ? 0.288 -8.853 -5.618 1.00 98.50 82 ILE A CA 1
ATOM 647 C C . ILE A 1 82 ? 0.083 -8.485 -4.150 1.00 98.50 82 ILE A C 1
ATOM 649 O O . ILE A 1 82 ? 0.126 -7.308 -3.812 1.00 98.50 82 ILE A O 1
ATOM 653 N N . THR A 1 83 ? -0.168 -9.476 -3.296 1.00 98.31 83 THR A N 1
ATOM 654 C CA . THR A 1 83 ? -0.301 -9.312 -1.838 1.00 98.31 83 THR A CA 1
ATOM 655 C C . THR A 1 83 ? 0.453 -10.420 -1.107 1.00 98.31 83 THR A C 1
ATOM 657 O O . THR A 1 83 ? 0.753 -11.468 -1.697 1.00 98.31 83 THR A O 1
ATOM 660 N N . LEU A 1 84 ? 0.783 -10.191 0.168 1.00 97.62 84 LEU A N 1
ATOM 661 C CA . LEU A 1 84 ? 1.466 -11.184 1.003 1.00 97.62 84 LEU A CA 1
ATOM 662 C C . LEU A 1 84 ? 0.583 -12.410 1.262 1.00 97.62 84 LEU A C 1
ATOM 664 O O . LEU A 1 84 ? 1.080 -13.532 1.198 1.00 97.62 84 LEU A O 1
ATOM 668 N N . ASP A 1 85 ? -0.717 -12.204 1.491 1.00 95.88 85 ASP A N 1
ATOM 669 C CA . ASP A 1 85 ? -1.639 -13.290 1.833 1.00 95.88 85 ASP A CA 1
ATOM 670 C C . ASP A 1 85 ? -2.025 -14.146 0.612 1.00 95.88 85 ASP A C 1
ATOM 672 O O . ASP A 1 85 ? -2.176 -15.362 0.729 1.00 95.88 85 ASP A O 1
ATOM 676 N N . ARG A 1 86 ? -2.173 -13.546 -0.581 1.00 97.31 86 ARG A N 1
ATOM 677 C CA . ARG A 1 86 ? -2.694 -14.254 -1.772 1.00 97.31 86 ARG A CA 1
ATOM 678 C C . ARG A 1 86 ? -1.623 -14.701 -2.752 1.00 97.31 86 ARG A C 1
ATOM 680 O O . ARG A 1 86 ? -1.812 -15.687 -3.461 1.00 97.31 86 ARG A O 1
ATOM 687 N N . THR A 1 87 ? -0.516 -13.970 -2.838 1.00 98.38 87 THR A N 1
ATOM 688 C CA . THR A 1 87 ? 0.547 -14.228 -3.820 1.00 98.38 87 THR A CA 1
ATOM 689 C C . THR A 1 87 ? 1.937 -14.100 -3.186 1.00 98.38 87 THR A C 1
ATOM 691 O O . THR A 1 87 ? 2.758 -13.313 -3.669 1.00 98.38 87 THR A O 1
ATOM 694 N N . PRO A 1 88 ? 2.249 -14.864 -2.122 1.00 98.25 88 PRO A N 1
ATOM 695 C CA . PRO A 1 88 ? 3.484 -14.688 -1.353 1.00 98.25 88 PRO A CA 1
ATOM 696 C C . PRO A 1 88 ? 4.756 -14.824 -2.204 1.00 98.25 88 PRO A C 1
ATOM 698 O O . PRO A 1 88 ? 5.719 -14.088 -2.001 1.00 98.25 88 PRO A O 1
ATOM 701 N N . ALA A 1 89 ? 4.757 -15.707 -3.211 1.00 98.56 89 ALA A N 1
ATOM 702 C CA . ALA A 1 89 ? 5.884 -15.855 -4.134 1.00 98.56 89 ALA A CA 1
ATOM 703 C C . ALA A 1 89 ? 6.134 -14.587 -4.975 1.00 98.56 89 ALA A C 1
ATOM 705 O O . ALA A 1 89 ? 7.277 -14.155 -5.109 1.00 98.56 89 ALA A O 1
ATOM 706 N N . LEU A 1 90 ? 5.072 -13.954 -5.493 1.00 98.69 90 LEU A N 1
ATOM 707 C CA . LEU A 1 90 ? 5.190 -12.694 -6.234 1.00 98.69 90 LEU A CA 1
ATOM 708 C C . LEU A 1 90 ? 5.571 -11.536 -5.306 1.00 98.69 90 LEU A C 1
ATOM 710 O O . LEU A 1 90 ? 6.387 -10.708 -5.689 1.00 98.69 90 LEU A O 1
ATOM 714 N N . ALA A 1 91 ? 5.041 -11.490 -4.079 1.00 98.69 91 ALA A N 1
ATOM 715 C CA . ALA A 1 91 ? 5.415 -10.471 -3.098 1.00 98.69 91 ALA A CA 1
ATOM 716 C C . ALA A 1 91 ? 6.911 -10.552 -2.739 1.00 98.69 91 ALA A C 1
ATOM 718 O O . ALA A 1 91 ? 7.597 -9.531 -2.693 1.00 98.69 91 ALA A O 1
ATOM 719 N N . LYS A 1 92 ? 7.449 -11.770 -2.590 1.00 98.75 92 LYS A N 1
ATOM 720 C CA . LYS A 1 92 ? 8.890 -11.995 -2.415 1.00 98.75 92 LYS A CA 1
ATOM 721 C C . LYS A 1 92 ? 9.703 -11.529 -3.630 1.00 98.75 92 LYS A C 1
ATOM 723 O O . LYS A 1 92 ? 10.743 -10.901 -3.455 1.00 98.75 92 LYS A O 1
ATOM 728 N N . ALA A 1 93 ? 9.224 -11.779 -4.848 1.00 98.69 93 ALA A N 1
ATOM 729 C CA . ALA A 1 93 ? 9.879 -11.297 -6.066 1.00 98.69 93 ALA A CA 1
ATOM 730 C C . ALA A 1 93 ? 9.877 -9.758 -6.163 1.00 98.69 93 ALA A C 1
ATOM 732 O O . ALA A 1 93 ? 10.871 -9.149 -6.566 1.00 98.69 93 ALA A O 1
ATOM 733 N N . VAL A 1 94 ? 8.792 -9.105 -5.728 1.00 98.56 94 VAL A N 1
ATOM 734 C CA . VAL A 1 94 ? 8.729 -7.640 -5.601 1.00 98.56 94 VAL A CA 1
ATOM 735 C C . VAL A 1 94 ? 9.758 -7.135 -4.590 1.00 98.56 94 VAL A C 1
ATOM 737 O O . VAL A 1 94 ? 10.486 -6.193 -4.897 1.00 98.56 94 VAL A O 1
ATOM 740 N N . GLN A 1 95 ? 9.872 -7.777 -3.423 1.00 98.62 95 GLN A N 1
ATOM 741 C CA . GLN A 1 95 ? 10.891 -7.430 -2.430 1.00 98.62 95 GLN A CA 1
ATOM 742 C C . GLN A 1 95 ? 12.304 -7.484 -3.029 1.00 98.62 95 GLN A C 1
ATOM 744 O O . GLN A 1 95 ? 13.052 -6.517 -2.907 1.00 98.62 95 GLN A O 1
ATOM 749 N N . GLN A 1 96 ? 12.650 -8.562 -3.736 1.00 98.19 96 GLN A N 1
ATOM 750 C CA . GLN A 1 96 ? 13.960 -8.691 -4.384 1.00 98.19 96 GLN A CA 1
ATOM 751 C C . GLN A 1 96 ? 14.186 -7.621 -5.463 1.00 98.19 96 GLN A C 1
ATOM 753 O O . GLN A 1 96 ? 15.290 -7.099 -5.610 1.00 98.19 96 GLN A O 1
ATOM 758 N N . SER A 1 97 ? 13.132 -7.240 -6.189 1.00 98.00 97 SER A N 1
ATOM 759 C CA . SER A 1 97 ? 13.191 -6.161 -7.186 1.00 98.00 97 SER A CA 1
ATOM 760 C C . SER A 1 97 ? 13.468 -4.802 -6.528 1.00 98.00 97 SER A C 1
ATOM 762 O O . SER A 1 97 ? 14.301 -4.039 -7.015 1.00 98.00 97 SER A O 1
ATOM 764 N N . LEU A 1 98 ? 12.830 -4.516 -5.385 1.00 97.81 98 LEU A N 1
ATOM 765 C CA . LEU A 1 98 ? 13.084 -3.308 -4.589 1.00 97.81 98 LEU A CA 1
ATOM 766 C C . LEU A 1 98 ? 14.503 -3.274 -4.023 1.00 97.81 98 LEU A C 1
ATOM 768 O O . LEU A 1 98 ? 15.160 -2.238 -4.086 1.00 97.81 98 LEU A O 1
ATOM 772 N N . GLU A 1 99 ? 14.983 -4.396 -3.484 1.00 97.38 99 GLU A N 1
ATOM 773 C CA . GLU A 1 99 ? 16.355 -4.523 -2.979 1.00 97.38 99 GLU A CA 1
ATOM 774 C C . GLU A 1 99 ? 17.371 -4.266 -4.094 1.00 97.38 99 GLU A C 1
ATOM 776 O O . GLU A 1 99 ? 18.326 -3.514 -3.896 1.00 97.38 99 GLU A O 1
ATOM 781 N N . ARG A 1 100 ? 17.123 -4.806 -5.294 1.00 96.06 100 ARG A N 1
ATOM 782 C CA . ARG A 1 100 ? 17.987 -4.604 -6.461 1.00 96.06 100 ARG A CA 1
ATOM 783 C C . ARG A 1 100 ? 17.999 -3.160 -6.967 1.00 96.06 100 ARG A C 1
ATOM 785 O O . ARG A 1 100 ? 19.064 -2.681 -7.356 1.00 96.06 100 ARG A O 1
ATOM 792 N N . ARG A 1 101 ? 16.848 -2.477 -6.936 1.00 95.75 101 ARG A N 1
ATOM 793 C CA . ARG A 1 101 ? 16.697 -1.049 -7.284 1.00 95.75 101 ARG A CA 1
ATOM 794 C C . ARG A 1 101 ? 17.322 -0.112 -6.249 1.00 95.75 101 ARG A C 1
ATOM 796 O O . ARG A 1 101 ? 17.547 1.059 -6.544 1.00 95.75 101 ARG A O 1
ATOM 803 N N . GLY A 1 102 ? 17.594 -0.609 -5.044 1.00 94.81 102 GLY A N 1
ATOM 804 C CA . GLY A 1 102 ? 18.226 0.145 -3.971 1.00 94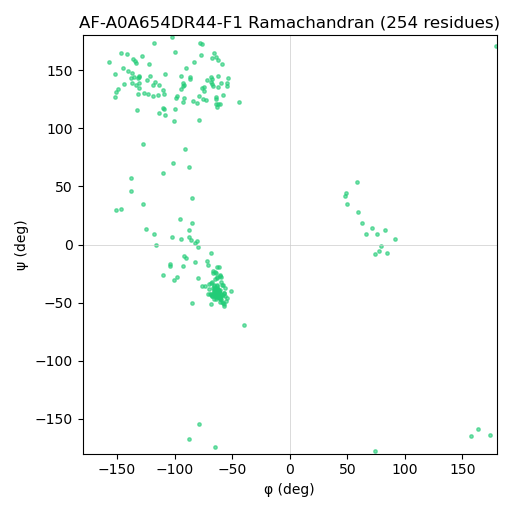.81 102 GLY A CA 1
ATOM 805 C C . GLY A 1 102 ? 17.310 1.174 -3.308 1.00 94.81 102 GLY A C 1
ATOM 806 O O . GLY A 1 102 ? 16.133 1.336 -3.634 1.00 94.81 102 GLY A O 1
ATOM 807 N N . ASP A 1 103 ? 17.878 1.905 -2.353 1.00 92.44 103 ASP A N 1
ATOM 808 C CA . ASP A 1 103 ? 17.148 2.825 -1.474 1.00 92.44 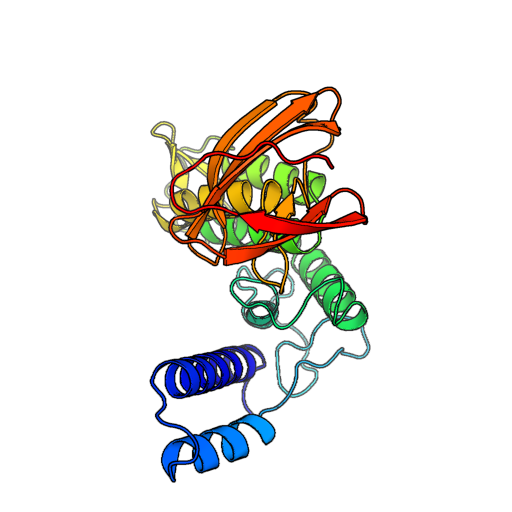103 ASP A CA 1
ATOM 809 C C . ASP A 1 103 ? 17.295 4.292 -1.877 1.00 92.44 103 ASP A C 1
ATOM 811 O O . ASP A 1 103 ? 16.911 5.149 -1.090 1.00 92.44 103 ASP A O 1
ATOM 815 N N . ASP A 1 104 ? 17.916 4.603 -3.010 1.00 90.31 104 ASP A N 1
ATOM 816 C CA . ASP A 1 104 ? 18.141 5.978 -3.465 1.00 90.31 104 ASP A CA 1
ATOM 817 C C . ASP A 1 104 ? 17.112 6.389 -4.523 1.00 90.31 104 ASP A C 1
ATOM 819 O O . ASP A 1 104 ? 16.350 5.562 -5.041 1.00 90.31 104 ASP A O 1
ATOM 823 N N . GLY A 1 105 ? 17.038 7.688 -4.786 1.00 87.50 105 GLY A N 1
ATOM 824 C CA . GLY A 1 105 ? 16.133 8.263 -5.766 1.00 87.50 105 GLY A CA 1
ATOM 825 C C . GLY A 1 105 ? 15.844 9.734 -5.499 1.00 87.50 105 GLY A C 1
ATOM 826 O O . GLY A 1 105 ? 16.532 10.410 -4.726 1.00 87.50 105 GLY A O 1
ATOM 827 N N . VAL A 1 106 ? 14.798 10.207 -6.163 1.00 89.50 106 VAL A N 1
ATOM 828 C CA . VAL A 1 106 ? 14.238 11.552 -6.020 1.00 89.50 106 VAL A CA 1
ATOM 829 C C . VAL A 1 106 ? 12.963 11.519 -5.165 1.00 89.50 106 VAL A C 1
ATOM 831 O O . VAL A 1 106 ? 12.533 10.442 -4.749 1.00 89.50 106 VAL A O 1
ATOM 834 N N . GLY A 1 107 ? 12.349 12.680 -4.926 1.00 91.56 107 GLY A N 1
ATOM 835 C CA . GLY A 1 107 ? 11.141 12.856 -4.113 1.00 91.56 107 GLY A CA 1
ATOM 836 C C . GLY A 1 107 ? 10.059 11.782 -4.272 1.00 91.56 107 GLY A C 1
ATOM 837 O O . GLY A 1 107 ? 9.855 10.928 -3.402 1.00 91.56 107 GLY A O 1
ATOM 838 N N . TRP A 1 108 ? 9.400 11.739 -5.434 1.00 94.56 108 TRP A N 1
ATOM 839 C CA . TRP A 1 108 ? 8.380 10.720 -5.714 1.00 94.56 108 TRP A CA 1
ATOM 840 C C . TRP A 1 108 ? 8.897 9.276 -5.667 1.00 94.56 108 TRP A C 1
ATOM 842 O O . TRP A 1 108 ? 8.120 8.360 -5.391 1.00 94.56 108 TRP A O 1
ATOM 852 N N . THR A 1 109 ? 10.187 9.030 -5.925 1.00 95.12 109 THR A N 1
ATOM 853 C CA . THR A 1 109 ? 10.762 7.679 -5.844 1.00 95.12 109 THR A CA 1
ATOM 854 C C . THR A 1 109 ? 10.782 7.196 -4.401 1.00 95.12 109 THR A C 1
ATOM 856 O O . THR A 1 109 ? 10.384 6.060 -4.136 1.00 95.12 109 THR A O 1
ATOM 859 N N . TYR A 1 110 ? 11.194 8.051 -3.459 1.00 95.88 110 TYR A N 1
ATOM 860 C CA . TYR A 1 110 ? 11.103 7.737 -2.036 1.00 95.88 110 TYR A CA 1
ATOM 861 C C . TYR A 1 110 ? 9.657 7.505 -1.629 1.00 95.88 110 TYR A C 1
ATOM 863 O O . TYR A 1 110 ? 9.355 6.466 -1.047 1.00 95.88 110 TYR A O 1
ATOM 871 N N . ALA A 1 111 ? 8.759 8.415 -2.001 1.00 97.31 111 ALA A N 1
ATOM 872 C CA . ALA A 1 111 ? 7.342 8.307 -1.687 1.00 97.31 111 ALA A CA 1
ATOM 873 C C . ALA A 1 111 ? 6.726 6.977 -2.158 1.00 97.31 111 ALA A C 1
ATOM 875 O O . ALA A 1 111 ? 6.049 6.288 -1.390 1.00 97.31 111 ALA A O 1
ATOM 876 N N . TRP A 1 112 ? 7.016 6.560 -3.394 1.00 98.19 112 TRP A N 1
ATOM 877 C CA . TRP A 1 112 ? 6.506 5.298 -3.923 1.00 98.19 112 TRP A CA 1
ATOM 878 C C . TRP A 1 112 ? 7.134 4.083 -3.232 1.00 98.19 112 TRP A C 1
ATOM 880 O O . TRP A 1 112 ? 6.419 3.153 -2.855 1.00 98.19 112 TRP A O 1
ATOM 890 N N . LYS A 1 113 ? 8.452 4.101 -2.987 1.00 98.19 113 LYS A N 1
ATOM 891 C CA . LYS A 1 113 ? 9.142 3.028 -2.256 1.00 98.19 113 LYS A CA 1
ATOM 892 C C . LYS A 1 113 ? 8.650 2.902 -0.808 1.00 98.19 113 LYS A C 1
ATOM 894 O O . LYS A 1 113 ? 8.549 1.777 -0.328 1.00 98.19 113 LYS A O 1
ATOM 899 N N . ILE A 1 114 ? 8.299 3.998 -0.124 1.00 98.69 114 ILE A N 1
ATOM 900 C CA . ILE A 1 114 ? 7.687 3.963 1.220 1.00 98.69 114 ILE A CA 1
ATOM 901 C C . ILE A 1 114 ? 6.394 3.141 1.176 1.00 98.69 114 ILE A C 1
ATOM 903 O O . ILE A 1 114 ? 6.247 2.202 1.956 1.00 98.69 114 ILE A O 1
ATOM 907 N N . ALA A 1 115 ? 5.494 3.433 0.233 1.00 98.75 115 ALA A N 1
ATOM 908 C CA . ALA A 1 115 ? 4.238 2.696 0.090 1.00 98.75 115 ALA A CA 1
ATOM 909 C C . ALA A 1 115 ? 4.452 1.221 -0.310 1.00 98.75 115 ALA A C 1
ATOM 911 O O . ALA A 1 115 ? 3.770 0.336 0.203 1.00 98.75 115 ALA A O 1
ATOM 912 N N . LEU A 1 116 ? 5.426 0.932 -1.181 1.00 98.75 116 LEU A N 1
ATOM 913 C CA . LEU A 1 116 ? 5.768 -0.441 -1.574 1.00 98.75 116 LEU A CA 1
ATOM 914 C C . LEU A 1 116 ? 6.322 -1.253 -0.391 1.00 98.75 116 LEU A C 1
ATOM 916 O O . LEU A 1 116 ? 5.880 -2.377 -0.164 1.00 98.75 116 LEU A O 1
ATOM 920 N N . TRP A 1 117 ? 7.229 -0.683 0.409 1.00 98.81 117 TRP A N 1
ATOM 921 C CA . TRP A 1 117 ? 7.719 -1.333 1.630 1.00 98.81 117 TRP A CA 1
ATOM 922 C C . TRP A 1 117 ? 6.625 -1.481 2.692 1.00 98.81 117 TRP A C 1
ATOM 924 O O . TRP A 1 117 ? 6.583 -2.505 3.373 1.00 98.81 117 TRP A O 1
ATOM 934 N N . ALA A 1 118 ? 5.703 -0.520 2.790 1.00 98.75 118 ALA A N 1
ATOM 935 C CA . ALA A 1 118 ? 4.531 -0.637 3.651 1.00 98.75 118 ALA A CA 1
ATOM 936 C C . ALA A 1 118 ? 3.628 -1.812 3.229 1.00 98.75 118 ALA A C 1
ATOM 938 O O . ALA A 1 118 ? 3.235 -2.615 4.074 1.00 98.75 118 ALA A O 1
ATOM 939 N N . ARG A 1 119 ? 3.370 -1.991 1.924 1.00 98.69 119 ARG A N 1
ATOM 940 C CA . ARG A 1 119 ? 2.619 -3.145 1.384 1.00 98.69 119 ARG A CA 1
ATOM 941 C C . ARG A 1 119 ? 3.310 -4.491 1.598 1.00 98.69 119 ARG A C 1
ATOM 943 O O . ARG A 1 119 ? 2.640 -5.515 1.649 1.00 98.69 119 ARG A O 1
ATOM 950 N N . LEU A 1 120 ? 4.632 -4.492 1.750 1.00 98.69 120 LEU A N 1
ATOM 951 C CA . LEU A 1 120 ? 5.412 -5.671 2.137 1.00 98.69 120 LEU A CA 1
ATOM 952 C C . LEU A 1 120 ? 5.522 -5.854 3.660 1.00 98.69 120 LEU A C 1
ATOM 954 O O . LEU A 1 120 ? 6.257 -6.732 4.102 1.00 98.69 120 LEU A O 1
ATOM 958 N N . GLN A 1 121 ? 4.821 -5.041 4.457 1.00 98.38 121 GLN A N 1
ATOM 959 C CA . GLN A 1 121 ? 4.854 -5.068 5.925 1.00 98.38 121 GLN A CA 1
ATOM 960 C C . GLN A 1 121 ? 6.259 -4.832 6.516 1.00 98.38 121 GLN A C 1
ATOM 962 O O . GLN A 1 121 ? 6.584 -5.260 7.620 1.00 98.38 121 GLN A O 1
ATOM 967 N N . GLN A 1 122 ? 7.109 -4.098 5.790 1.00 98.56 122 GLN A N 1
ATOM 968 C CA . GLN A 1 122 ? 8.482 -3.767 6.182 1.00 98.56 122 GLN A CA 1
ATOM 969 C C . GLN A 1 122 ? 8.561 -2.329 6.716 1.00 98.56 122 GLN A C 1
ATOM 971 O O . GLN A 1 122 ? 9.125 -1.432 6.080 1.00 98.56 122 GLN A O 1
ATOM 976 N N . GLY A 1 123 ? 7.985 -2.102 7.900 1.00 98.56 123 GLY A N 1
ATOM 977 C CA . GLY A 1 123 ? 7.843 -0.768 8.502 1.00 98.56 123 GLY A CA 1
ATOM 978 C C . GLY A 1 123 ? 9.159 -0.011 8.686 1.00 98.56 123 GLY A C 1
ATOM 979 O O . GLY A 1 123 ? 9.253 1.169 8.352 1.00 98.56 123 GLY A O 1
ATOM 980 N N . ASP A 1 124 ? 10.215 -0.691 9.132 1.00 98.62 124 ASP A N 1
ATOM 981 C CA . ASP A 1 124 ? 11.527 -0.061 9.337 1.00 98.62 124 ASP A CA 1
ATOM 982 C C . ASP A 1 124 ? 12.193 0.358 8.020 1.00 98.62 124 ASP A C 1
ATOM 984 O O . ASP A 1 124 ? 12.865 1.391 7.951 1.00 98.62 124 ASP A O 1
ATOM 988 N N . ARG A 1 125 ? 11.970 -0.405 6.941 1.00 98.19 125 ARG A N 1
ATOM 989 C CA . ARG A 1 125 ? 12.442 -0.051 5.594 1.00 98.19 125 ARG A CA 1
ATOM 990 C C . ARG A 1 125 ? 11.700 1.179 5.078 1.00 98.19 125 ARG A C 1
ATOM 992 O O . ARG A 1 125 ? 12.341 2.099 4.573 1.00 98.19 125 ARG A O 1
ATOM 999 N N . ALA A 1 126 ? 10.382 1.236 5.276 1.00 98.50 126 ALA A N 1
ATOM 1000 C CA . ALA A 1 126 ? 9.577 2.406 4.943 1.00 98.50 126 ALA A CA 1
ATOM 1001 C C . ALA A 1 126 ? 10.026 3.650 5.738 1.00 98.50 126 ALA A C 1
ATOM 1003 O O . ALA A 1 126 ? 10.268 4.701 5.143 1.00 98.50 126 ALA A O 1
ATOM 1004 N N . LEU A 1 127 ? 10.255 3.525 7.052 1.00 98.50 127 LEU A N 1
ATOM 1005 C CA . LEU A 1 127 ? 10.752 4.622 7.892 1.00 98.50 127 LEU A CA 1
ATOM 1006 C C . LEU A 1 127 ? 12.147 5.102 7.467 1.00 98.50 127 LEU A C 1
ATOM 1008 O O . LEU A 1 127 ? 12.406 6.305 7.449 1.00 98.50 127 LEU A O 1
ATOM 1012 N N . LYS A 1 128 ? 13.050 4.190 7.086 1.00 97.94 128 LYS A N 1
ATOM 1013 C CA . LYS A 1 128 ? 14.374 4.560 6.565 1.00 97.94 128 LYS A CA 1
ATOM 1014 C C . LYS A 1 128 ? 14.256 5.488 5.352 1.00 97.94 128 LYS A C 1
ATOM 1016 O O . LYS A 1 128 ? 14.983 6.476 5.272 1.00 97.94 128 LYS A O 1
ATOM 1021 N N . LEU A 1 129 ? 13.350 5.187 4.422 1.00 97.69 129 LEU A N 1
ATOM 1022 C CA . LEU A 1 129 ? 13.130 6.012 3.232 1.00 97.69 129 LEU A CA 1
ATOM 1023 C C . LEU A 1 129 ? 12.400 7.317 3.549 1.00 97.69 129 LEU A C 1
ATOM 1025 O O . LEU A 1 129 ? 12.756 8.349 2.990 1.00 97.69 129 LEU A O 1
ATOM 1029 N N . LEU A 1 130 ? 11.457 7.302 4.494 1.00 97.75 130 LEU A N 1
ATOM 1030 C CA . LEU A 1 130 ? 10.841 8.524 5.012 1.00 97.75 130 LEU A CA 1
ATOM 1031 C C . LEU A 1 130 ? 11.895 9.478 5.591 1.00 97.75 130 LEU A C 1
ATOM 1033 O O . LEU A 1 130 ? 11.888 10.667 5.292 1.00 97.75 130 LEU A O 1
ATOM 1037 N N . ASN A 1 131 ? 12.860 8.960 6.351 1.00 96.94 131 ASN A N 1
ATOM 1038 C CA . ASN A 1 131 ? 13.956 9.770 6.882 1.00 96.94 131 ASN A CA 1
ATOM 1039 C C . ASN A 1 131 ? 14.870 10.320 5.775 1.00 96.94 131 ASN A C 1
ATOM 1041 O O . ASN A 1 131 ? 15.346 11.447 5.888 1.00 96.94 131 ASN A O 1
ATOM 1045 N N . LYS A 1 132 ? 15.101 9.561 4.691 1.00 95.62 132 LYS A N 1
ATOM 1046 C CA . LYS A 1 132 ? 15.824 10.070 3.511 1.00 95.62 132 LYS A CA 1
ATOM 1047 C C . LYS A 1 132 ? 15.062 11.205 2.827 1.00 95.62 132 LYS A C 1
ATOM 1049 O O . LYS A 1 132 ? 15.668 12.216 2.486 1.00 95.62 132 LYS A O 1
ATOM 1054 N N . GLN A 1 133 ? 13.752 11.051 2.669 1.00 96.00 133 GLN A N 1
ATOM 1055 C CA . GLN A 1 133 ? 12.873 12.066 2.098 1.00 96.00 133 GLN A CA 1
ATOM 1056 C C . GLN A 1 133 ? 12.845 13.348 2.939 1.00 96.00 133 GLN A C 1
ATOM 1058 O O . GLN A 1 133 ? 12.868 14.441 2.390 1.00 96.00 133 GLN A O 1
ATOM 1063 N N . LEU A 1 134 ? 12.858 13.235 4.268 1.00 96.06 134 LEU A N 1
ATOM 1064 C CA . LEU A 1 134 ? 12.866 14.379 5.189 1.00 96.06 134 LEU A CA 1
ATOM 1065 C C . LEU A 1 134 ? 14.251 15.017 5.383 1.00 96.06 134 LEU A C 1
ATOM 1067 O O . LEU A 1 134 ? 14.389 15.953 6.170 1.00 96.06 134 LEU A O 1
ATOM 1071 N N . ARG A 1 135 ? 15.285 14.543 4.677 1.00 95.94 135 ARG A N 1
ATOM 1072 C CA . ARG A 1 135 ? 16.619 15.148 4.703 1.00 95.94 135 ARG A CA 1
ATOM 1073 C C . ARG A 1 135 ? 16.549 16.584 4.155 1.00 95.94 135 ARG A C 1
ATOM 1075 O O . ARG A 1 135 ? 16.190 16.745 2.985 1.00 95.94 135 ARG A O 1
ATOM 1082 N N . PRO A 1 136 ? 16.943 17.608 4.935 1.00 95.94 136 PRO A N 1
ATOM 1083 C CA . PRO A 1 136 ? 16.965 18.987 4.460 1.00 95.94 136 PRO A CA 1
ATOM 1084 C C . PRO A 1 136 ? 17.895 19.163 3.256 1.00 95.94 136 PRO A C 1
ATOM 1086 O O . PRO A 1 136 ? 19.003 18.622 3.242 1.00 95.94 136 PRO A O 1
ATOM 1089 N N . THR A 1 137 ? 17.468 19.941 2.263 1.00 94.06 137 THR A N 1
ATOM 1090 C CA . THR A 1 137 ? 18.293 20.301 1.105 1.00 94.06 137 THR A CA 1
ATOM 1091 C C . THR A 1 137 ? 18.000 21.724 0.629 1.00 94.06 137 THR A C 1
ATOM 1093 O O . THR A 1 137 ? 16.898 22.240 0.801 1.00 94.06 137 THR A O 1
ATOM 1096 N N . SER A 1 138 ? 19.003 22.363 0.031 1.00 94.25 138 SER A N 1
ATOM 1097 C CA . SER A 1 138 ? 18.891 23.623 -0.718 1.00 94.25 138 SER A CA 1
ATOM 1098 C C . SER A 1 138 ? 19.293 23.450 -2.186 1.00 94.25 138 SER A C 1
ATOM 1100 O O . SER A 1 138 ? 19.486 24.430 -2.898 1.00 94.25 138 SER A O 1
ATOM 1102 N N . ASP A 1 139 ? 19.487 22.202 -2.610 1.00 89.44 139 ASP A N 1
ATOM 1103 C CA . ASP A 1 139 ? 19.895 21.839 -3.959 1.00 89.44 139 ASP A CA 1
ATOM 1104 C C . ASP A 1 139 ? 18.733 22.043 -4.936 1.00 89.44 139 ASP A C 1
ATOM 1106 O O . ASP A 1 139 ? 17.635 21.521 -4.728 1.00 89.44 139 ASP A O 1
ATOM 1110 N N . MET A 1 140 ? 18.970 22.829 -5.980 1.00 89.44 140 MET A N 1
ATOM 1111 C CA . MET A 1 140 ? 17.985 23.152 -7.014 1.00 89.44 140 MET A CA 1
ATOM 1112 C C . MET A 1 140 ? 18.407 22.616 -8.386 1.00 89.44 140 MET A C 1
ATOM 1114 O O . MET A 1 140 ? 17.674 22.806 -9.358 1.00 89.44 140 MET A O 1
ATOM 1118 N N . ASP A 1 141 ? 19.565 21.955 -8.472 1.00 91.00 141 ASP A N 1
ATOM 1119 C CA . ASP A 1 141 ? 20.071 21.412 -9.725 1.00 91.00 141 ASP A CA 1
ATOM 1120 C C . ASP A 1 141 ? 19.284 20.161 -10.106 1.00 91.00 141 ASP A C 1
ATOM 1122 O O . ASP A 1 141 ? 19.036 19.280 -9.281 1.00 91.00 141 ASP A O 1
ATOM 1126 N N . THR A 1 142 ? 18.915 20.060 -11.383 1.00 88.75 142 THR A N 1
ATOM 1127 C CA . THR A 1 142 ? 18.157 18.911 -11.880 1.00 88.75 142 THR A CA 1
ATOM 1128 C C . THR A 1 142 ? 18.962 17.625 -11.753 1.00 88.75 142 THR A C 1
ATOM 1130 O O . THR A 1 142 ? 20.014 17.479 -12.378 1.00 88.75 142 THR A O 1
ATOM 1133 N N . LYS A 1 143 ? 18.442 16.673 -10.971 1.00 83.62 143 LYS A N 1
ATOM 1134 C CA . LYS A 1 143 ? 19.053 15.356 -10.747 1.00 83.62 143 LYS A CA 1
ATOM 1135 C C . LYS A 1 143 ? 18.024 14.254 -10.953 1.00 83.62 143 LYS A C 1
ATOM 1137 O O . LYS A 1 143 ? 16.898 14.346 -10.474 1.00 83.62 143 LYS A O 1
ATOM 1142 N N . TYR A 1 144 ? 18.421 13.208 -11.674 1.00 77.69 144 TYR A N 1
ATOM 1143 C CA . TYR A 1 144 ? 17.527 12.110 -12.057 1.00 77.69 144 TYR A CA 1
ATOM 1144 C C . TYR A 1 144 ? 17.735 10.837 -11.230 1.00 77.69 144 TYR A C 1
ATOM 1146 O O . TYR A 1 144 ? 16.859 9.983 -11.197 1.00 77.69 144 TYR A O 1
ATOM 1154 N N . ASP A 1 145 ? 18.867 10.684 -10.561 1.00 72.69 145 ASP A N 1
ATOM 1155 C CA . ASP A 1 145 ? 19.287 9.461 -9.867 1.00 72.69 145 ASP A CA 1
ATOM 1156 C C . ASP A 1 145 ? 19.628 9.707 -8.388 1.00 72.69 145 ASP A C 1
ATOM 1158 O O . ASP A 1 145 ? 20.161 8.840 -7.698 1.00 72.69 145 ASP A O 1
ATOM 1162 N N . GLY A 1 146 ? 19.258 10.874 -7.857 1.00 79.94 146 GLY A N 1
ATOM 1163 C CA . GLY A 1 146 ? 19.510 11.230 -6.470 1.00 79.94 146 GLY A CA 1
ATOM 1164 C C . GLY A 1 146 ? 19.129 12.668 -6.151 1.00 79.94 146 GLY A C 1
ATOM 1165 O O . GLY A 1 146 ? 18.392 13.321 -6.883 1.00 79.94 146 GLY A O 1
ATOM 1166 N N . GLY A 1 147 ? 19.629 13.170 -5.024 1.00 81.50 147 GLY A N 1
ATOM 1167 C CA . GLY A 1 147 ? 19.372 14.548 -4.598 1.00 81.50 147 GLY A CA 1
ATOM 1168 C C . GLY A 1 147 ? 18.008 14.764 -3.946 1.00 81.50 147 GLY A C 1
ATOM 1169 O O . GLY A 1 147 ? 17.755 15.866 -3.467 1.00 81.50 147 GLY A O 1
ATOM 1170 N N . GLY A 1 148 ? 17.175 13.720 -3.846 1.00 88.00 148 GLY A N 1
ATOM 1171 C CA . GLY A 1 148 ? 15.890 13.826 -3.174 1.00 88.00 148 GLY A CA 1
ATOM 1172 C C . GLY A 1 148 ? 16.010 14.261 -1.709 1.00 88.00 148 GLY A C 1
ATOM 1173 O O . GLY A 1 148 ? 17.058 14.088 -1.065 1.00 88.00 148 GLY A O 1
ATOM 1174 N N . GLY A 1 149 ? 14.947 14.853 -1.186 1.00 94.00 149 GLY A N 1
ATOM 1175 C CA . GLY A 1 149 ? 14.936 15.422 0.154 1.00 94.00 149 GLY A CA 1
ATOM 1176 C C . GLY A 1 149 ? 13.765 16.374 0.345 1.00 94.00 149 GLY A C 1
ATOM 1177 O O . GLY A 1 149 ? 12.776 16.322 -0.379 1.00 94.00 149 GLY A O 1
ATOM 1178 N N . THR A 1 150 ? 13.893 17.264 1.318 1.00 96.75 150 THR A N 1
ATOM 1179 C CA . THR A 1 150 ? 12.870 18.253 1.645 1.00 96.75 150 THR A CA 1
ATOM 1180 C C . THR A 1 150 ? 13.518 19.627 1.766 1.00 96.75 150 THR A C 1
ATOM 1182 O O . THR A 1 150 ? 14.516 19.799 2.467 1.00 96.75 150 THR A O 1
ATOM 1185 N N . TYR A 1 151 ? 12.967 20.619 1.077 1.00 97.62 151 TYR A N 1
ATOM 1186 C CA . TYR A 1 151 ? 13.367 22.013 1.235 1.00 97.62 151 TYR A CA 1
ATOM 1187 C C . TYR A 1 151 ? 12.975 22.546 2.619 1.00 97.62 151 TYR A C 1
ATOM 1189 O O . TYR A 1 151 ? 12.081 22.022 3.280 1.00 97.62 151 TYR A O 1
ATOM 1197 N N . TYR A 1 152 ? 13.597 23.640 3.065 1.00 96.62 152 TYR A N 1
ATOM 1198 C CA . TYR A 1 152 ? 13.309 24.237 4.380 1.00 96.62 152 TYR A CA 1
ATOM 1199 C C . TYR A 1 152 ? 11.855 24.713 4.559 1.00 96.62 152 TYR A C 1
ATOM 1201 O O . TYR A 1 152 ? 11.391 24.851 5.687 1.00 96.62 152 TYR A O 1
ATOM 1209 N N . ASN A 1 153 ? 11.118 24.925 3.465 1.00 96.94 153 ASN A N 1
ATOM 1210 C CA . ASN A 1 153 ? 9.680 25.218 3.470 1.00 96.94 153 ASN A CA 1
ATOM 1211 C C . ASN A 1 153 ? 8.796 23.950 3.454 1.00 96.94 153 ASN A C 1
ATOM 1213 O O . ASN A 1 153 ? 7.598 24.050 3.206 1.00 96.94 153 ASN A O 1
ATOM 1217 N N . MET A 1 154 ? 9.378 22.770 3.691 1.00 97.00 154 MET A N 1
ATOM 1218 C CA . MET A 1 154 ? 8.743 21.449 3.638 1.00 97.00 154 MET A CA 1
ATOM 1219 C C . MET A 1 154 ? 8.272 20.980 2.254 1.00 97.00 154 MET A C 1
ATOM 1221 O O . MET A 1 154 ? 7.613 19.944 2.155 1.00 97.00 154 MET A O 1
ATOM 1225 N N . PHE A 1 155 ? 8.615 21.686 1.178 1.00 97.69 155 PHE A N 1
ATOM 1226 C CA . PHE A 1 155 ? 8.370 21.172 -0.167 1.00 97.69 155 PHE A CA 1
ATOM 1227 C C . PHE A 1 155 ? 9.308 20.020 -0.496 1.00 97.69 155 PHE A C 1
ATOM 1229 O O . PHE A 1 155 ? 10.483 20.032 -0.126 1.00 97.69 155 PHE A O 1
ATOM 1236 N N . ASP A 1 156 ? 8.770 19.028 -1.195 1.00 97.06 156 ASP A N 1
ATOM 1237 C CA . ASP A 1 156 ? 9.548 17.921 -1.717 1.00 97.06 156 ASP A CA 1
ATOM 1238 C C . ASP A 1 156 ? 10.592 18.424 -2.722 1.00 97.06 156 ASP A C 1
ATOM 1240 O O . ASP A 1 156 ? 10.333 19.281 -3.575 1.00 97.06 156 ASP A O 1
ATOM 1244 N N . ALA A 1 157 ? 11.798 17.886 -2.579 1.00 93.94 157 ALA A N 1
ATOM 1245 C CA . ALA A 1 157 ? 12.877 18.062 -3.520 1.00 93.94 157 ALA A CA 1
ATOM 1246 C C . ALA A 1 157 ? 12.966 16.810 -4.390 1.00 93.94 157 ALA A C 1
ATOM 1248 O O . ALA A 1 157 ? 13.482 15.769 -3.987 1.00 93.94 157 ALA A O 1
ATOM 1249 N N . CYS A 1 158 ? 12.523 16.948 -5.630 1.00 88.12 158 CYS A N 1
ATOM 1250 C CA . CYS A 1 158 ? 12.937 16.110 -6.743 1.00 88.12 158 CYS A CA 1
ATOM 1251 C C . CYS A 1 158 ? 13.793 17.009 -7.636 1.00 88.12 158 CYS A C 1
ATOM 1253 O O . CYS A 1 158 ? 13.347 17.347 -8.736 1.00 88.12 158 CYS A O 1
ATOM 1255 N N . PRO A 1 159 ? 14.916 17.520 -7.083 1.00 85.19 159 PRO A N 1
ATOM 1256 C CA . PRO A 1 159 ? 15.357 18.890 -7.286 1.00 85.19 159 PRO A CA 1
ATOM 1257 C C . PRO A 1 159 ? 15.227 19.289 -8.762 1.00 85.19 159 PRO A C 1
ATOM 1259 O O . PRO A 1 159 ? 15.755 18.579 -9.623 1.00 85.19 159 PRO A O 1
ATOM 1262 N N . PRO A 1 160 ? 14.466 20.358 -9.071 1.00 92.75 160 PRO A N 1
ATOM 1263 C CA . PRO A 1 160 ? 13.866 21.317 -8.135 1.00 92.75 160 PRO A CA 1
ATOM 1264 C C . PRO A 1 160 ? 12.573 20.800 -7.446 1.00 92.75 160 PRO A C 1
ATOM 1266 O O . PRO A 1 160 ? 12.363 19.606 -7.247 1.00 92.75 160 PRO A O 1
ATOM 1269 N N . PHE A 1 161 ? 11.697 21.706 -7.016 1.00 95.94 161 PHE A N 1
ATOM 1270 C CA . PHE A 1 161 ? 10.415 21.362 -6.400 1.00 95.94 161 PHE A CA 1
ATOM 1271 C C . PHE A 1 161 ? 9.523 20.505 -7.315 1.00 95.94 161 PHE A C 1
ATOM 1273 O O . PHE A 1 161 ? 9.227 20.891 -8.447 1.00 95.94 161 PHE A O 1
ATOM 1280 N N . GLN A 1 162 ? 9.035 19.391 -6.771 1.00 95.88 162 GLN A N 1
ATOM 1281 C CA . GLN A 1 162 ? 7.906 18.615 -7.284 1.00 95.88 162 GLN A CA 1
ATOM 1282 C C . GLN A 1 162 ? 6.963 18.333 -6.118 1.00 95.88 162 GLN A C 1
ATOM 1284 O O . GLN A 1 162 ? 7.405 18.144 -4.996 1.00 95.88 162 GLN A O 1
ATOM 1289 N N . ILE A 1 163 ? 5.653 18.349 -6.345 1.00 97.62 163 ILE A N 1
ATOM 1290 C CA . ILE A 1 163 ? 4.674 18.185 -5.254 1.00 97.62 163 ILE A CA 1
ATOM 1291 C C . ILE A 1 163 ? 4.298 16.716 -5.005 1.00 97.62 163 ILE A C 1
ATOM 1293 O O . ILE A 1 163 ? 3.648 16.380 -4.015 1.00 97.62 163 ILE A O 1
ATOM 1297 N N . ASP A 1 164 ? 4.682 15.825 -5.917 1.00 97.19 164 ASP A N 1
ATOM 1298 C CA . ASP A 1 164 ? 4.343 14.405 -5.871 1.00 97.19 164 ASP A CA 1
ATOM 1299 C C . ASP A 1 164 ? 4.913 13.702 -4.630 1.00 97.19 164 ASP A C 1
ATOM 1301 O O . ASP A 1 164 ? 4.182 12.951 -3.976 1.00 97.19 164 ASP A O 1
ATOM 1305 N N . GLY A 1 165 ? 6.155 14.000 -4.237 1.00 96.56 165 GLY A N 1
ATOM 1306 C CA . GLY A 1 165 ? 6.756 13.479 -3.013 1.00 96.56 165 GLY A CA 1
ATOM 1307 C C . GLY A 1 165 ? 5.995 13.900 -1.754 1.00 96.56 165 GLY A C 1
ATOM 1308 O O . GLY A 1 165 ? 5.754 13.061 -0.884 1.00 96.56 165 GLY A O 1
ATOM 1309 N N . ASN A 1 166 ? 5.511 15.148 -1.674 1.00 98.25 166 ASN A N 1
ATOM 1310 C CA . ASN A 1 166 ? 4.710 15.610 -0.535 1.00 98.25 166 ASN A CA 1
ATOM 1311 C C . ASN A 1 166 ? 3.443 14.763 -0.346 1.00 98.25 166 ASN A C 1
ATOM 1313 O O . ASN A 1 166 ? 3.166 14.304 0.762 1.00 98.25 166 ASN A O 1
ATOM 1317 N N . PHE A 1 167 ? 2.677 14.534 -1.416 1.00 98.38 167 PHE A N 1
ATOM 1318 C CA . PHE A 1 167 ? 1.447 13.743 -1.330 1.00 98.38 167 PHE A CA 1
ATOM 1319 C C . PHE A 1 167 ? 1.729 12.257 -1.117 1.00 98.38 167 PHE A C 1
ATOM 1321 O O . PHE A 1 167 ? 1.071 11.600 -0.306 1.00 98.38 167 PHE A O 1
ATOM 1328 N N . GLY A 1 168 ? 2.715 11.720 -1.833 1.00 98.06 168 GLY A N 1
ATOM 1329 C CA . GLY A 1 168 ? 3.028 10.302 -1.783 1.00 98.06 168 GLY A CA 1
ATOM 1330 C C . GLY A 1 168 ? 3.593 9.865 -0.428 1.00 98.06 168 GLY A C 1
ATOM 1331 O O . GLY A 1 168 ? 3.285 8.764 0.017 1.00 98.06 168 GLY A O 1
ATOM 1332 N N . VAL A 1 169 ? 4.340 10.725 0.276 1.00 97.44 169 VAL A N 1
ATOM 1333 C CA . VAL A 1 169 ? 4.796 10.455 1.652 1.00 97.44 169 VAL A CA 1
ATOM 1334 C C . VAL A 1 169 ? 3.624 10.257 2.600 1.00 97.44 169 VAL A C 1
ATOM 1336 O O . VAL A 1 169 ? 3.618 9.294 3.363 1.00 97.44 169 VAL A O 1
ATOM 1339 N N . ILE A 1 170 ? 2.612 11.124 2.531 1.00 97.88 170 ILE A N 1
ATOM 1340 C CA . ILE A 1 170 ? 1.422 11.005 3.380 1.00 97.88 170 ILE A CA 1
ATOM 1341 C C . ILE A 1 170 ? 0.661 9.715 3.058 1.00 97.88 170 ILE A C 1
ATOM 1343 O O . ILE A 1 170 ? 0.245 9.006 3.975 1.00 97.88 170 ILE A O 1
ATOM 1347 N N . ALA A 1 171 ? 0.541 9.360 1.775 1.00 98.50 171 ALA A N 1
ATOM 1348 C CA . ALA A 1 171 ? -0.050 8.087 1.366 1.00 98.50 171 ALA A CA 1
ATOM 1349 C C . ALA A 1 171 ? 0.752 6.881 1.890 1.00 98.50 171 ALA A C 1
ATOM 1351 O O . ALA A 1 171 ? 0.169 5.940 2.423 1.00 98.50 171 ALA A O 1
ATOM 1352 N N . GLY A 1 172 ? 2.084 6.928 1.804 1.00 98.44 172 GLY A N 1
ATOM 1353 C CA . GLY A 1 172 ? 2.972 5.895 2.332 1.00 98.44 172 GLY A CA 1
ATOM 1354 C C . GLY A 1 172 ? 2.867 5.743 3.852 1.00 98.44 172 GLY A C 1
ATOM 1355 O O . GLY A 1 172 ? 2.736 4.626 4.342 1.00 98.44 172 GLY A O 1
ATOM 1356 N N . MET A 1 173 ? 2.839 6.852 4.598 1.00 98.38 173 MET A N 1
ATOM 1357 C CA . MET A 1 173 ? 2.627 6.844 6.051 1.00 98.38 173 MET A CA 1
ATOM 1358 C C . MET A 1 173 ? 1.260 6.261 6.429 1.00 98.38 173 MET A C 1
ATOM 1360 O O . MET A 1 173 ? 1.167 5.484 7.377 1.00 98.38 173 MET A O 1
ATOM 1364 N N . ALA A 1 174 ? 0.203 6.597 5.684 1.00 98.69 174 ALA A N 1
ATOM 1365 C CA . ALA A 1 174 ? -1.117 6.009 5.895 1.00 98.69 174 ALA A CA 1
ATOM 1366 C C . ALA A 1 174 ? -1.103 4.491 5.644 1.00 98.69 174 ALA A C 1
ATOM 1368 O O . ALA A 1 174 ? -1.600 3.742 6.479 1.00 98.69 174 ALA A O 1
ATOM 1369 N N . GLU A 1 175 ? -0.467 4.030 4.562 1.00 98.75 175 GLU A N 1
ATOM 1370 C CA . GLU A 1 175 ? -0.312 2.603 4.232 1.00 98.75 175 GLU A CA 1
ATOM 1371 C C . GLU A 1 175 ? 0.549 1.833 5.253 1.00 98.75 175 GLU A C 1
ATOM 1373 O O . GLU A 1 175 ? 0.384 0.622 5.402 1.00 98.75 175 GLU A O 1
ATOM 1378 N N . MET A 1 176 ? 1.439 2.503 5.998 1.00 98.81 176 MET A N 1
ATOM 1379 C CA . MET A 1 176 ? 2.166 1.881 7.116 1.00 98.81 176 MET A CA 1
ATOM 1380 C C . MET A 1 176 ? 1.252 1.579 8.312 1.00 98.81 176 MET A C 1
ATOM 1382 O O . MET A 1 176 ? 1.457 0.590 9.019 1.00 98.81 176 MET A O 1
ATOM 1386 N N . LEU A 1 177 ? 0.244 2.426 8.542 1.00 98.81 177 LEU A N 1
ATOM 1387 C CA . LEU A 1 177 ? -0.633 2.379 9.716 1.00 98.81 177 LEU A CA 1
ATOM 1388 C C . LEU A 1 177 ? -1.970 1.672 9.455 1.00 98.81 177 LEU A C 1
ATOM 1390 O O . LEU A 1 177 ? -2.550 1.113 10.387 1.00 98.81 177 LEU A O 1
ATOM 1394 N N . LEU A 1 178 ? -2.463 1.683 8.216 1.00 98.81 178 LEU A N 1
ATOM 1395 C CA . LEU A 1 178 ? -3.749 1.104 7.839 1.00 98.81 178 LEU A CA 1
ATOM 1396 C C . LEU A 1 178 ? -3.747 0.649 6.376 1.00 98.81 178 LEU A C 1
ATOM 1398 O O . LEU A 1 178 ? -3.512 1.441 5.466 1.00 98.81 178 LEU A O 1
ATOM 1402 N N . GLN A 1 179 ? -4.121 -0.606 6.136 1.00 98.81 179 GLN A N 1
ATOM 1403 C CA . GLN A 1 179 ? -4.330 -1.143 4.790 1.00 98.81 179 GLN A CA 1
ATOM 1404 C C . GLN A 1 179 ? -5.758 -1.653 4.634 1.00 98.81 179 GLN A C 1
ATOM 1406 O O . GLN A 1 179 ? -6.373 -2.138 5.571 1.00 98.81 179 GLN A O 1
ATOM 1411 N N . SER A 1 180 ? -6.332 -1.511 3.443 1.00 98.56 180 SER A N 1
ATOM 1412 C CA . SER A 1 180 ? -7.707 -1.966 3.168 1.00 98.56 180 SER A CA 1
ATOM 1413 C C . SER A 1 180 ? -7.902 -2.356 1.707 1.00 98.56 180 SER A C 1
ATOM 1415 O O . SER A 1 180 ? -8.940 -2.079 1.115 1.00 98.56 180 SER A O 1
ATOM 1417 N N . HIS A 1 181 ? -6.838 -2.831 1.059 1.00 97.88 181 HIS A N 1
ATOM 1418 C CA . HIS A 1 181 ? -6.813 -3.110 -0.380 1.00 97.88 181 HIS A CA 1
ATOM 1419 C C . HIS A 1 181 ? -7.172 -4.560 -0.711 1.00 97.88 181 HIS A C 1
ATOM 1421 O O . HIS A 1 181 ? -7.547 -4.855 -1.850 1.00 97.88 181 HIS A O 1
ATOM 1427 N N . GLU A 1 182 ? -7.083 -5.431 0.290 1.00 96.44 182 GLU A N 1
ATOM 1428 C CA . GLU A 1 182 ? -7.630 -6.778 0.271 1.00 96.44 182 GLU A CA 1
ATOM 1429 C C . GLU A 1 182 ? -9.085 -6.763 0.757 1.00 96.44 182 GLU A C 1
ATOM 1431 O O . GLU A 1 182 ? -9.742 -5.727 0.849 1.00 96.44 182 GLU A O 1
ATOM 1436 N N . ASP A 1 183 ? -9.625 -7.938 1.033 1.00 95.38 183 ASP A N 1
ATOM 1437 C CA . ASP A 1 183 ? -10.997 -8.158 1.475 1.00 95.38 183 ASP A CA 1
ATOM 1438 C C . ASP A 1 183 ? -11.178 -8.005 3.001 1.00 95.38 183 ASP A C 1
ATOM 1440 O O . ASP A 1 183 ? -12.177 -8.464 3.571 1.00 95.38 183 ASP A O 1
ATOM 1444 N N . PHE A 1 184 ? -10.214 -7.345 3.646 1.00 97.75 184 PHE A N 1
ATOM 1445 C CA . PHE A 1 184 ? -10.170 -6.970 5.055 1.00 97.75 184 PHE A CA 1
ATOM 1446 C C . PHE A 1 184 ? -9.436 -5.629 5.238 1.00 97.75 184 PHE A C 1
ATOM 1448 O O . PHE A 1 184 ? -8.733 -5.147 4.347 1.00 97.75 184 PHE A O 1
ATOM 1455 N N . ILE A 1 185 ? -9.609 -5.029 6.414 1.00 98.56 185 ILE A N 1
ATOM 1456 C CA . ILE A 1 185 ? -8.888 -3.847 6.889 1.00 98.56 185 ILE A CA 1
ATOM 1457 C C . ILE A 1 185 ? -7.775 -4.329 7.820 1.00 98.56 185 ILE A C 1
ATOM 1459 O O . ILE A 1 185 ? -8.073 -4.911 8.855 1.00 98.56 185 ILE A O 1
ATOM 1463 N N . GLU A 1 186 ? -6.512 -4.110 7.486 1.00 98.62 186 GLU A N 1
ATOM 1464 C CA . GLU A 1 186 ? -5.373 -4.494 8.321 1.00 98.62 186 GLU A CA 1
ATOM 1465 C C . GLU A 1 186 ? -4.867 -3.299 9.129 1.00 98.62 186 GLU A C 1
ATOM 1467 O O . GLU A 1 186 ? -4.594 -2.229 8.578 1.00 98.62 186 GLU A O 1
ATOM 1472 N N . LEU A 1 187 ? -4.777 -3.482 10.447 1.00 98.69 187 LEU A N 1
ATOM 1473 C CA . LEU A 1 187 ? -4.363 -2.455 11.398 1.00 98.69 187 LEU A CA 1
ATOM 1474 C C . LEU A 1 187 ? -2.866 -2.565 11.676 1.00 98.69 187 LEU A C 1
ATOM 1476 O O . LEU A 1 187 ? -2.376 -3.655 11.966 1.00 98.69 187 LEU A O 1
ATOM 1480 N N . LEU A 1 188 ? -2.165 -1.429 11.653 1.00 98.56 188 LEU A N 1
ATOM 1481 C CA . LEU A 1 188 ? -0.722 -1.331 11.907 1.00 98.56 188 LEU A CA 1
ATOM 1482 C C . LEU A 1 188 ? 0.123 -2.351 11.105 1.00 98.56 188 LEU A C 1
ATOM 1484 O O . LEU A 1 188 ? 1.026 -2.961 11.682 1.00 98.56 188 LEU A O 1
ATOM 1488 N N . PRO A 1 189 ? -0.143 -2.559 9.797 1.00 98.38 189 PRO A N 1
ATOM 1489 C CA . PRO A 1 189 ? 0.492 -3.622 9.014 1.00 98.38 189 PRO A CA 1
ATOM 1490 C C . PRO A 1 189 ? 2.010 -3.453 8.890 1.00 98.38 189 PRO A C 1
ATOM 1492 O O . PRO A 1 189 ? 2.722 -4.440 8.759 1.00 98.38 189 PRO A O 1
ATOM 1495 N N . ALA A 1 190 ? 2.520 -2.219 8.931 1.00 98.50 190 ALA A N 1
ATOM 1496 C CA . ALA A 1 190 ? 3.943 -1.925 8.799 1.00 98.50 190 ALA A CA 1
ATOM 1497 C C . ALA A 1 190 ? 4.388 -0.847 9.801 1.00 98.50 190 ALA A C 1
ATOM 1499 O O . ALA A 1 190 ? 5.078 0.107 9.432 1.00 98.50 190 ALA A O 1
ATOM 1500 N N . LEU A 1 191 ? 3.976 -0.969 11.069 1.00 98.62 191 LEU A N 1
ATOM 1501 C CA . LEU A 1 191 ? 4.403 -0.046 12.124 1.00 98.62 191 LEU A CA 1
ATOM 1502 C C . LEU A 1 191 ? 5.929 -0.154 12.343 1.00 98.62 191 LEU A C 1
ATOM 1504 O O . LEU A 1 191 ? 6.408 -1.236 12.684 1.00 98.62 191 LEU A O 1
ATOM 1508 N N . PRO A 1 192 ? 6.708 0.934 12.185 1.00 98.50 192 PRO A N 1
ATOM 1509 C CA . PRO A 1 192 ? 8.140 0.911 12.467 1.00 98.50 192 PRO A CA 1
ATOM 1510 C C . PRO A 1 192 ? 8.433 0.613 13.934 1.00 98.50 192 PRO A C 1
ATOM 1512 O O . PRO A 1 192 ? 7.758 1.125 14.830 1.00 98.50 192 PRO A O 1
ATOM 1515 N N . ALA A 1 193 ? 9.520 -0.106 14.198 1.00 97.69 193 ALA A N 1
ATOM 1516 C CA . ALA A 1 193 ? 9.933 -0.479 15.545 1.00 97.69 193 ALA A CA 1
ATOM 1517 C C . ALA A 1 193 ? 10.206 0.738 16.446 1.00 97.69 193 ALA A C 1
ATOM 1519 O O . ALA A 1 193 ? 10.072 0.633 17.669 1.00 97.69 193 ALA A O 1
ATOM 1520 N N . ASN A 1 194 ? 10.566 1.884 15.858 1.00 96.62 194 ASN A N 1
ATOM 1521 C CA . ASN A 1 194 ? 10.834 3.135 16.572 1.00 96.62 194 ASN A CA 1
ATOM 1522 C C . ASN A 1 194 ? 9.571 3.944 16.908 1.00 96.62 194 ASN A C 1
ATOM 1524 O O . ASN A 1 194 ? 9.639 4.842 17.743 1.00 96.62 194 ASN A O 1
ATOM 1528 N N . TRP A 1 195 ? 8.418 3.646 16.306 1.00 97.81 195 TRP A N 1
ATOM 1529 C CA . TRP A 1 195 ? 7.146 4.295 16.641 1.00 97.81 195 TRP A CA 1
ATOM 1530 C C . TRP A 1 195 ? 6.479 3.542 17.790 1.00 97.81 195 TRP A C 1
ATOM 1532 O O . TRP A 1 195 ? 5.450 2.894 17.618 1.00 97.81 195 TRP A O 1
ATOM 1542 N N . LYS A 1 196 ? 7.110 3.589 18.969 1.00 98.19 196 LYS A N 1
ATOM 1543 C CA . LYS A 1 196 ? 6.674 2.831 20.150 1.00 98.19 196 LYS A CA 1
ATOM 1544 C C . LYS A 1 196 ? 5.269 3.209 20.592 1.00 98.19 196 LYS A C 1
ATOM 1546 O O . LYS A 1 196 ? 4.449 2.324 20.807 1.00 98.19 196 LYS A O 1
ATOM 1551 N N . ASP A 1 197 ? 4.980 4.496 20.670 1.00 98.62 197 ASP A N 1
ATOM 1552 C CA . ASP A 1 197 ? 3.720 4.998 21.200 1.00 98.62 197 ASP A CA 1
ATOM 1553 C C . ASP A 1 197 ? 3.138 6.015 20.229 1.00 98.62 197 ASP A C 1
ATOM 1555 O O . ASP A 1 197 ? 3.864 6.835 19.663 1.00 98.62 197 ASP A O 1
ATOM 1559 N N . GLY A 1 198 ? 1.826 5.964 20.027 1.00 98.38 198 GLY A N 1
ATOM 1560 C CA . GLY A 1 198 ? 1.170 6.907 19.137 1.00 98.38 198 GLY A CA 1
ATOM 1561 C C . GLY A 1 198 ? -0.327 6.690 19.010 1.00 98.38 198 GLY A C 1
ATOM 1562 O O . GLY A 1 198 ? -0.896 5.707 19.489 1.00 98.38 198 GLY A O 1
ATOM 1563 N N . GLU A 1 199 ? -0.969 7.655 18.365 1.00 98.44 199 GLU A N 1
ATOM 1564 C CA . GLU A 1 199 ? -2.362 7.573 17.957 1.00 98.44 199 GLU A CA 1
ATOM 1565 C C . GLU A 1 199 ? -2.552 8.200 16.577 1.00 98.44 199 GLU A C 1
ATOM 1567 O O . GLU A 1 199 ? -1.857 9.144 16.201 1.00 98.44 199 GLU A O 1
ATOM 1572 N N . ILE A 1 200 ? -3.514 7.672 15.827 1.00 98.25 200 ILE A N 1
ATOM 1573 C CA . ILE A 1 200 ? -3.974 8.229 14.558 1.00 98.25 200 ILE A CA 1
ATOM 1574 C C . ILE A 1 200 ? -5.499 8.169 14.541 1.00 98.25 200 ILE A C 1
ATOM 1576 O O . ILE A 1 200 ? -6.095 7.192 14.997 1.00 98.25 200 ILE A O 1
ATOM 1580 N N . LYS A 1 201 ? -6.138 9.228 14.048 1.00 98.25 201 LYS A N 1
ATOM 1581 C CA . LYS A 1 201 ? -7.597 9.343 13.996 1.00 98.25 201 LYS A CA 1
ATOM 1582 C C . LYS A 1 201 ? -8.037 9.782 12.609 1.00 98.25 201 LYS A C 1
ATOM 1584 O O . LYS A 1 201 ? -7.358 10.595 11.984 1.00 98.25 201 LYS A O 1
ATOM 1589 N N . GLY A 1 202 ? -9.169 9.266 12.148 1.00 97.81 202 GLY A N 1
ATOM 1590 C CA . GLY A 1 202 ? -9.794 9.704 10.903 1.00 97.81 202 GLY A CA 1
ATOM 1591 C C . GLY A 1 202 ? -9.234 9.082 9.619 1.00 97.81 202 GLY A C 1
ATOM 1592 O O . GLY A 1 202 ? -9.554 9.572 8.536 1.00 97.81 202 GLY A O 1
ATOM 1593 N N . LEU A 1 203 ? -8.414 8.022 9.688 1.00 98.31 203 LEU A N 1
ATOM 1594 C CA . LEU A 1 203 ? -7.997 7.314 8.470 1.00 98.31 203 LEU A CA 1
ATOM 1595 C C . LEU A 1 203 ? -9.196 6.592 7.856 1.00 98.31 203 LEU A C 1
ATOM 1597 O O . LEU A 1 203 ? -9.999 6.003 8.571 1.00 98.31 203 LEU A O 1
ATOM 1601 N N . VAL A 1 204 ? -9.318 6.602 6.530 1.00 98.50 204 VAL A N 1
ATOM 1602 C CA . VAL A 1 204 ? -10.475 6.008 5.847 1.00 98.50 204 VAL A CA 1
ATOM 1603 C C . VAL A 1 204 ? -10.068 4.752 5.089 1.00 98.50 204 VAL A C 1
ATOM 1605 O O . VAL A 1 204 ? -9.295 4.800 4.135 1.00 98.50 204 VAL A O 1
ATOM 1608 N N . ALA A 1 205 ? -10.640 3.621 5.488 1.00 98.56 205 ALA A N 1
ATOM 1609 C CA . ALA A 1 205 ? -10.552 2.359 4.773 1.00 98.56 205 ALA A CA 1
ATOM 1610 C C . ALA A 1 205 ? -11.594 2.265 3.640 1.00 98.56 205 ALA A C 1
ATOM 1612 O O . ALA A 1 205 ? -12.654 2.910 3.667 1.00 98.56 205 ALA A O 1
ATOM 1613 N N . ARG A 1 206 ? -11.314 1.411 2.641 1.00 98.00 206 ARG A N 1
ATOM 1614 C CA . ARG A 1 206 ? -12.286 1.052 1.591 1.00 98.00 206 ARG A CA 1
ATOM 1615 C C . ARG A 1 206 ? -13.593 0.559 2.227 1.00 98.00 206 ARG A C 1
ATOM 1617 O O . ARG A 1 206 ? -13.585 -0.088 3.268 1.00 98.00 206 ARG A O 1
ATOM 1624 N N . GLY A 1 207 ? -14.721 0.906 1.607 1.00 96.62 207 GLY A N 1
ATOM 1625 C CA . GLY A 1 207 ? -16.053 0.748 2.212 1.00 96.62 207 GLY A CA 1
ATOM 1626 C C . GLY A 1 207 ? -16.539 1.978 2.992 1.00 96.62 207 GLY A C 1
ATOM 1627 O O . GLY A 1 207 ? -17.620 1.942 3.576 1.00 96.62 207 GLY A O 1
ATOM 1628 N N . ALA A 1 208 ? -15.788 3.088 2.968 1.00 98.00 208 ALA A N 1
ATOM 1629 C CA . ALA A 1 208 ? -16.103 4.318 3.702 1.00 98.00 208 ALA A CA 1
ATOM 1630 C C . ALA A 1 208 ? -16.220 4.066 5.216 1.00 98.00 208 ALA A C 1
ATOM 1632 O O . ALA A 1 208 ? -17.240 4.377 5.845 1.00 98.00 208 ALA A O 1
ATOM 1633 N N . ILE A 1 209 ? -15.167 3.456 5.764 1.00 98.56 209 ILE A N 1
ATOM 1634 C CA . ILE A 1 209 ? -15.027 3.142 7.184 1.00 98.56 209 ILE A CA 1
ATOM 1635 C C . ILE A 1 209 ? -13.882 3.988 7.734 1.00 98.56 209 ILE A C 1
ATOM 1637 O O . ILE A 1 209 ? -12.734 3.814 7.338 1.00 98.56 209 ILE A O 1
ATOM 1641 N N . GLU A 1 210 ? -14.206 4.919 8.620 1.00 98.62 210 GLU A N 1
ATOM 1642 C CA . GLU A 1 210 ? -13.235 5.705 9.377 1.00 98.62 210 GLU A CA 1
ATOM 1643 C C . GLU A 1 210 ? -12.655 4.843 10.503 1.00 98.62 210 GLU A C 1
ATOM 1645 O O . GLU A 1 210 ? -13.407 4.143 11.186 1.00 98.62 210 GLU A O 1
ATOM 1650 N N . ILE A 1 211 ? -11.338 4.881 10.680 1.00 98.56 211 ILE A N 1
ATOM 1651 C CA . ILE A 1 211 ? -10.580 4.090 11.641 1.00 98.56 211 ILE A CA 1
ATOM 1652 C C . ILE A 1 211 ? -9.715 5.018 12.492 1.00 98.56 211 ILE A C 1
ATOM 1654 O O . ILE A 1 211 ? -8.937 5.827 11.978 1.00 98.56 211 ILE A O 1
ATOM 1658 N N . ASP A 1 212 ? -9.815 4.815 13.800 1.00 98.62 212 ASP A N 1
ATOM 1659 C CA . ASP A 1 212 ? -8.932 5.399 14.799 1.00 98.62 212 ASP A CA 1
ATOM 1660 C C . ASP A 1 212 ? -8.130 4.289 15.463 1.00 98.62 212 ASP A C 1
ATOM 1662 O O . ASP A 1 212 ? -8.698 3.256 15.825 1.00 98.62 212 ASP A O 1
ATOM 1666 N N . LEU A 1 213 ? -6.837 4.519 15.672 1.00 98.69 213 LEU A N 1
ATOM 1667 C CA . LEU A 1 213 ? -5.925 3.580 16.315 1.00 98.69 213 LEU A CA 1
ATOM 1668 C C . LEU A 1 213 ? -5.124 4.292 17.396 1.00 98.69 213 LEU A C 1
ATOM 1670 O O . LEU A 1 213 ? -4.714 5.443 17.236 1.00 98.69 213 LEU A O 1
ATOM 1674 N N . LYS A 1 214 ? -4.835 3.568 18.470 1.00 98.69 214 LYS A N 1
ATOM 1675 C CA . LYS A 1 214 ? -3.840 3.941 19.467 1.00 98.69 214 LYS A CA 1
ATOM 1676 C C . LYS A 1 214 ? -2.982 2.731 19.775 1.00 98.69 214 LYS A C 1
ATOM 1678 O O . LYS A 1 214 ? -3.503 1.626 19.939 1.00 98.69 214 LYS A O 1
ATOM 1683 N N . TRP A 1 215 ? -1.681 2.943 19.885 1.00 98.62 215 TRP A N 1
ATOM 1684 C CA . TRP A 1 215 ? -0.723 1.903 20.225 1.00 98.62 215 TRP A CA 1
ATOM 1685 C C . TRP A 1 215 ? 0.251 2.374 21.303 1.00 98.62 215 TRP A C 1
ATOM 1687 O O . TRP A 1 215 ? 0.457 3.570 21.523 1.00 98.62 215 TRP A O 1
ATOM 1697 N N . THR A 1 216 ? 0.815 1.410 22.017 1.00 98.50 216 THR A N 1
ATOM 1698 C CA . THR A 1 216 ? 1.803 1.614 23.077 1.00 98.50 216 THR A CA 1
ATOM 1699 C C . THR A 1 216 ? 2.797 0.463 23.028 1.00 98.50 216 THR A C 1
ATOM 1701 O O . THR A 1 216 ? 2.402 -0.683 22.815 1.00 98.50 216 THR A O 1
ATOM 1704 N N . ASN A 1 217 ? 4.090 0.746 23.184 1.00 97.62 217 ASN A N 1
ATOM 1705 C CA . ASN A 1 217 ? 5.174 -0.231 23.013 1.00 97.62 217 ASN A CA 1
ATOM 1706 C C . ASN A 1 217 ? 5.102 -1.046 21.700 1.00 97.62 217 ASN A C 1
ATOM 1708 O O . ASN A 1 217 ? 5.462 -2.222 21.660 1.00 97.62 217 ASN A O 1
ATOM 1712 N N . GLY A 1 218 ? 4.636 -0.427 20.614 1.00 97.31 218 GLY A N 1
ATOM 1713 C CA . GLY A 1 218 ? 4.468 -1.050 19.300 1.00 97.31 218 GLY A CA 1
ATOM 1714 C C . GLY A 1 218 ? 3.257 -1.984 19.185 1.00 97.31 218 GLY A C 1
ATOM 1715 O O . GLY A 1 218 ? 3.128 -2.685 18.185 1.00 97.31 218 GLY A O 1
ATOM 1716 N N . GLN A 1 219 ? 2.375 -2.020 20.188 1.00 97.56 219 GLN A N 1
ATOM 1717 C CA . GLN A 1 219 ? 1.190 -2.878 20.216 1.00 97.56 219 GLN A CA 1
ATOM 1718 C C . GLN A 1 219 ? -0.092 -2.050 20.254 1.00 97.56 219 GLN A C 1
ATOM 1720 O O . GLN A 1 219 ? -0.170 -1.040 20.949 1.00 97.56 219 GLN A O 1
ATOM 1725 N N . LEU A 1 220 ? -1.110 -2.483 19.512 1.00 98.12 220 LEU A N 1
ATOM 1726 C CA . LEU A 1 220 ? -2.418 -1.842 19.474 1.00 98.12 220 LEU A CA 1
ATOM 1727 C C . LEU A 1 220 ? -3.067 -1.941 20.860 1.00 98.12 220 LEU A C 1
ATOM 1729 O O . LEU A 1 220 ? -3.213 -3.033 21.401 1.00 98.12 220 LEU A O 1
ATOM 1733 N N . VAL A 1 221 ? -3.470 -0.801 21.418 1.00 97.88 221 VAL A N 1
ATOM 1734 C CA . VAL A 1 221 ? -4.168 -0.727 22.715 1.00 97.88 221 VAL A CA 1
ATOM 1735 C C . VAL A 1 221 ? -5.628 -0.325 22.563 1.00 97.88 221 VAL A C 1
ATOM 1737 O O . VAL A 1 221 ? -6.456 -0.668 23.404 1.00 97.88 221 VAL A O 1
ATOM 1740 N N . SER A 1 222 ? -5.972 0.391 21.493 1.00 97.81 222 SER A N 1
A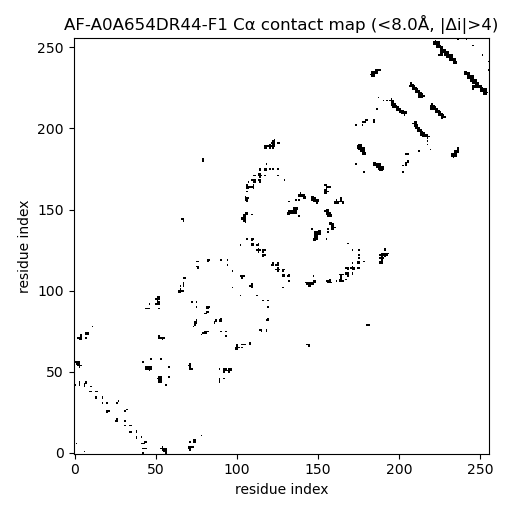TOM 1741 C CA . SER A 1 222 ? -7.362 0.615 21.120 1.00 97.81 222 SER A CA 1
ATOM 1742 C C . SER A 1 222 ? -7.509 0.820 19.620 1.00 97.81 222 SER A C 1
ATOM 1744 O O . SER A 1 222 ? -6.651 1.403 18.957 1.00 97.81 222 SER A O 1
ATOM 1746 N N . ALA A 1 223 ? -8.635 0.352 19.096 1.00 98.25 223 ALA A N 1
ATOM 1747 C CA . ALA A 1 223 ? -9.082 0.662 17.753 1.00 98.25 223 ALA A CA 1
ATOM 1748 C C . ALA A 1 223 ? -10.582 0.945 17.769 1.00 98.25 223 ALA A C 1
ATOM 1750 O O . ALA A 1 223 ? -11.338 0.309 18.509 1.00 98.25 223 ALA A O 1
ATOM 1751 N N . ALA A 1 224 ? -11.016 1.890 16.947 1.00 98.06 224 ALA A N 1
ATOM 1752 C CA . ALA A 1 224 ? -12.423 2.190 16.754 1.00 98.06 224 ALA A CA 1
ATOM 1753 C C . ALA A 1 224 ? -12.725 2.362 15.269 1.00 98.06 224 ALA A C 1
ATOM 1755 O O . ALA A 1 224 ? -11.907 2.898 14.526 1.00 98.06 224 ALA A O 1
ATOM 1756 N N . ALA A 1 225 ? -13.910 1.924 14.858 1.00 98.19 225 ALA A N 1
ATOM 1757 C CA . ALA A 1 225 ? -14.385 2.037 13.490 1.00 98.19 225 ALA A CA 1
ATOM 1758 C C . ALA A 1 225 ? -15.725 2.770 13.436 1.00 98.19 225 ALA A C 1
ATOM 1760 O O . ALA A 1 225 ? -16.594 2.557 14.282 1.00 98.19 225 ALA A O 1
ATOM 1761 N N . LYS A 1 226 ? -15.913 3.603 12.415 1.00 98.38 226 LYS A N 1
ATOM 1762 C CA . LYS A 1 226 ? -17.185 4.262 12.112 1.00 98.38 226 LYS A CA 1
ATOM 1763 C C . LYS A 1 226 ? -17.492 4.110 10.630 1.00 98.38 226 LYS A C 1
ATOM 1765 O O . LYS A 1 226 ? -16.788 4.634 9.772 1.00 98.38 226 LYS A O 1
ATOM 1770 N N . ALA A 1 227 ? -18.567 3.396 10.323 1.00 98.12 227 ALA A N 1
ATOM 1771 C CA . ALA A 1 227 ? -18.991 3.154 8.953 1.00 98.12 227 ALA A CA 1
ATOM 1772 C C . ALA A 1 227 ? -20.007 4.206 8.492 1.00 98.12 227 ALA A C 1
ATOM 1774 O O . ALA A 1 227 ? -20.939 4.548 9.219 1.00 98.12 227 ALA A O 1
ATOM 1775 N N . LYS A 1 228 ? -19.895 4.685 7.246 1.00 97.19 228 LYS A N 1
ATOM 1776 C CA . LYS A 1 228 ? -20.896 5.606 6.670 1.00 97.19 228 LYS A CA 1
ATOM 1777 C C . LYS A 1 228 ? -22.280 4.961 6.505 1.00 97.19 228 LYS A C 1
ATOM 1779 O O . LYS A 1 228 ? -23.295 5.650 6.543 1.00 97.19 228 LYS A O 1
ATOM 1784 N N . LYS A 1 229 ? -22.325 3.647 6.288 1.00 97.12 229 LYS A N 1
ATOM 1785 C CA . LYS A 1 229 ? -23.544 2.841 6.138 1.00 97.12 229 LYS A CA 1
ATOM 1786 C C . LYS A 1 229 ? -23.412 1.572 6.965 1.00 97.12 229 LYS A C 1
ATOM 1788 O O . LYS A 1 229 ? -22.294 1.126 7.211 1.00 97.12 229 LYS A O 1
ATOM 1793 N N . LYS A 1 230 ? -24.549 0.969 7.319 1.00 97.88 230 LYS A N 1
ATOM 1794 C CA . LYS A 1 230 ? -24.570 -0.341 7.963 1.00 97.88 230 LYS A CA 1
ATOM 1795 C C . LYS A 1 230 ? -23.927 -1.360 7.021 1.00 97.88 230 LYS A C 1
ATOM 1797 O O . LYS A 1 230 ? -24.390 -1.505 5.891 1.00 97.88 230 LYS A O 1
ATOM 1802 N N . GLN A 1 231 ? -22.866 -2.028 7.458 1.00 97.12 231 GLN A N 1
ATOM 1803 C CA . GLN A 1 231 ? -22.137 -2.978 6.617 1.00 97.12 231 GLN A CA 1
ATOM 1804 C C . GLN A 1 231 ? -21.363 -3.997 7.447 1.00 97.12 231 GLN A C 1
ATOM 1806 O O . GLN A 1 231 ? -21.015 -3.742 8.599 1.00 97.12 231 GLN A O 1
ATOM 1811 N N . LYS A 1 232 ? -21.068 -5.143 6.834 1.00 96.88 232 LYS A N 1
ATOM 1812 C CA . LYS A 1 232 ? -20.109 -6.101 7.379 1.00 96.88 232 LYS A CA 1
ATOM 1813 C C . LYS A 1 232 ? -18.708 -5.723 6.926 1.00 96.88 232 LYS A C 1
ATOM 1815 O O . LYS A 1 232 ? -18.522 -5.314 5.782 1.00 96.88 232 LYS A O 1
ATOM 1820 N N . CYS A 1 233 ? -17.730 -5.890 7.799 1.00 96.81 233 CYS A N 1
ATOM 1821 C CA . CYS A 1 233 ? -16.326 -5.777 7.438 1.00 96.81 233 CYS A CA 1
ATOM 1822 C C . CYS A 1 233 ? -15.505 -6.829 8.179 1.00 96.81 233 CYS A C 1
ATOM 1824 O O . CYS A 1 233 ? -15.959 -7.436 9.150 1.00 96.81 233 CYS A O 1
ATOM 1826 N N . ARG A 1 234 ? -14.285 -7.048 7.695 1.00 97.56 234 ARG A N 1
ATOM 1827 C CA . ARG A 1 234 ? -13.297 -7.882 8.370 1.00 97.56 234 ARG A CA 1
ATOM 1828 C C . ARG A 1 234 ? -12.096 -7.034 8.715 1.00 97.56 234 ARG A C 1
ATOM 1830 O O . ARG A 1 234 ? -11.672 -6.223 7.893 1.00 97.56 234 ARG A O 1
ATOM 1837 N N . VAL A 1 235 ? -11.573 -7.217 9.915 1.00 98.19 235 VAL A N 1
ATOM 1838 C CA . VAL A 1 235 ? -10.432 -6.470 10.433 1.00 98.19 235 VAL A CA 1
ATOM 1839 C C . VAL A 1 235 ? -9.341 -7.451 10.829 1.00 98.19 235 VAL A C 1
ATOM 1841 O O . VAL A 1 235 ? -9.611 -8.419 11.536 1.00 98.19 235 VAL A O 1
ATOM 1844 N N . LYS A 1 236 ? -8.120 -7.217 10.354 1.00 97.88 236 LYS A N 1
ATOM 1845 C CA . LYS A 1 236 ? -6.938 -8.033 10.611 1.00 97.88 236 LYS A CA 1
ATOM 1846 C C . LYS A 1 236 ? -5.964 -7.266 11.503 1.00 97.88 236 LYS A C 1
ATOM 1848 O O . LYS A 1 236 ? -5.668 -6.103 11.243 1.00 97.88 236 LYS A O 1
ATOM 1853 N N . TYR A 1 237 ? -5.452 -7.916 12.539 1.00 97.81 237 TYR A N 1
ATOM 1854 C CA . TYR A 1 237 ? -4.373 -7.390 13.376 1.00 97.81 237 TYR A CA 1
ATOM 1855 C C . TYR A 1 237 ? -3.532 -8.544 13.914 1.00 97.81 237 TYR A C 1
ATOM 1857 O O . TYR A 1 237 ? -4.084 -9.539 14.384 1.00 97.81 237 TYR A O 1
ATOM 1865 N N . ALA A 1 238 ? -2.204 -8.425 13.834 1.00 94.19 238 ALA A N 1
ATOM 1866 C CA . ALA A 1 238 ? -1.263 -9.441 14.319 1.00 94.19 238 ALA A CA 1
ATOM 1867 C C . ALA A 1 238 ? -1.619 -10.877 13.855 1.00 94.19 238 ALA A C 1
ATOM 1869 O O . ALA A 1 238 ? -1.587 -11.830 14.634 1.00 94.19 238 ALA A O 1
ATOM 1870 N N . GLY A 1 239 ? -2.029 -11.020 12.588 1.00 92.69 239 GLY A N 1
ATOM 1871 C CA . GLY A 1 239 ? -2.424 -12.297 11.979 1.00 92.69 239 GLY A CA 1
ATOM 1872 C C . GLY A 1 239 ? -3.819 -12.819 12.354 1.00 92.69 239 GLY A C 1
ATOM 1873 O O . GLY A 1 239 ? -4.261 -13.811 11.781 1.00 92.69 239 GLY A O 1
ATOM 1874 N N . LYS A 1 240 ? -4.542 -12.164 13.269 1.00 94.81 240 LYS A N 1
ATOM 1875 C CA . LYS A 1 240 ? -5.916 -12.531 13.641 1.00 94.81 240 LYS A CA 1
ATOM 1876 C C . LYS A 1 240 ? -6.920 -11.752 12.807 1.00 94.81 240 LYS A C 1
ATOM 1878 O O . LYS A 1 240 ? -6.772 -10.544 12.648 1.00 94.81 240 LYS A O 1
ATOM 1883 N N . LEU A 1 241 ? -7.951 -12.440 12.325 1.00 96.06 241 LEU A N 1
ATOM 1884 C CA . LEU A 1 241 ? -9.045 -11.852 11.558 1.00 96.06 241 LEU A CA 1
ATOM 1885 C C . LEU A 1 241 ? -10.327 -11.840 12.397 1.00 96.06 241 LEU A C 1
ATOM 1887 O O . LEU A 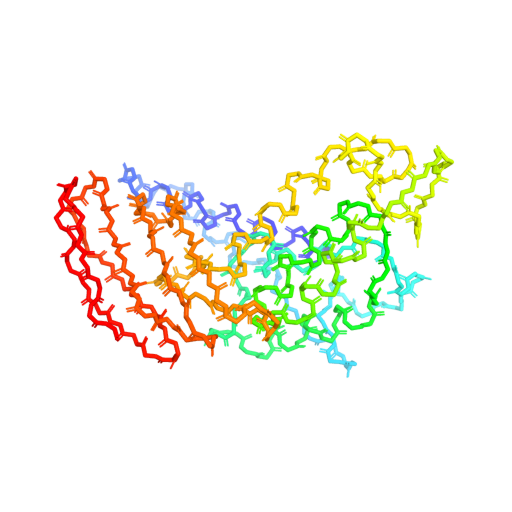1 241 ? -10.722 -12.869 12.941 1.00 96.06 241 LEU A O 1
ATOM 1891 N N . LEU A 1 242 ? -10.977 -10.684 12.474 1.00 95.00 242 LEU A N 1
ATOM 1892 C CA . LEU A 1 242 ? -12.237 -10.468 13.174 1.00 95.00 242 LEU A CA 1
ATOM 1893 C C . LEU A 1 242 ? -13.303 -10.010 12.181 1.00 95.00 242 LEU A C 1
ATOM 1895 O O . LEU A 1 242 ? -13.098 -9.041 11.451 1.00 95.00 242 LEU A O 1
ATOM 1899 N N . GLU A 1 243 ? -14.452 -10.678 12.174 1.00 96.12 243 GLU A N 1
ATOM 1900 C CA . GLU A 1 243 ? -15.621 -10.232 11.417 1.00 96.12 243 GLU A CA 1
ATOM 1901 C C . GLU A 1 243 ? -16.518 -9.356 12.290 1.00 96.12 243 GLU A C 1
ATOM 1903 O O . GLU A 1 243 ? -16.760 -9.656 13.459 1.00 96.12 243 GLU A O 1
ATOM 1908 N N . LEU A 1 244 ? -17.012 -8.261 11.718 1.00 94.44 244 LEU A N 1
ATOM 1909 C CA . LEU A 1 244 ? -17.795 -7.257 12.425 1.00 94.44 244 LEU A CA 1
ATOM 1910 C C . LEU A 1 244 ? -18.987 -6.819 11.583 1.00 94.44 244 LEU A C 1
ATOM 1912 O O . LEU A 1 244 ? -18.904 -6.717 10.359 1.00 94.44 244 LEU A O 1
ATOM 1916 N N . GLU A 1 245 ? -20.080 -6.481 12.259 1.00 96.44 245 GLU A N 1
ATOM 1917 C CA . GLU A 1 245 ? -21.193 -5.741 11.675 1.00 96.44 245 GLU A CA 1
ATOM 1918 C C . GLU A 1 245 ? -21.179 -4.329 12.254 1.00 96.44 245 GLU A C 1
ATOM 1920 O O . GLU A 1 245 ? -21.394 -4.129 13.449 1.00 96.44 245 GLU A O 1
ATOM 1925 N N . LEU A 1 246 ? -20.875 -3.347 11.407 1.00 97.12 246 LEU A N 1
ATOM 1926 C CA . LEU A 1 246 ? -20.808 -1.951 11.807 1.00 97.12 246 LEU A CA 1
ATOM 1927 C C . LEU A 1 246 ? -22.173 -1.282 11.579 1.00 97.12 246 LEU A C 1
ATOM 1929 O O . LEU A 1 246 ? -22.682 -1.330 10.452 1.00 97.12 246 LEU A O 1
ATOM 1933 N N . PRO A 1 247 ? -22.771 -0.642 12.601 1.00 97.12 247 PRO A N 1
ATOM 1934 C CA . PRO A 1 247 ? -23.916 0.250 12.430 1.00 97.12 247 PRO A CA 1
ATOM 1935 C C . PRO A 1 247 ? -23.544 1.486 11.594 1.00 97.12 247 PRO A C 1
ATOM 1937 O O . PRO A 1 247 ? -22.375 1.834 11.426 1.00 97.12 247 PRO A O 1
ATOM 1940 N N . ALA A 1 248 ? -24.555 2.162 11.045 1.00 97.56 248 ALA A N 1
ATOM 1941 C CA . ALA A 1 248 ? -24.348 3.376 10.261 1.00 97.56 248 ALA A CA 1
ATOM 1942 C C . ALA A 1 248 ? -24.116 4.584 11.178 1.00 97.56 248 ALA A C 1
ATOM 1944 O O . ALA A 1 248 ? -24.936 4.864 12.044 1.00 97.56 248 ALA A O 1
ATOM 1945 N N . GLY A 1 249 ? -23.038 5.334 10.958 1.00 96.19 249 GLY A N 1
ATOM 1946 C CA . GLY A 1 249 ? -22.787 6.619 11.621 1.00 96.19 249 GLY A CA 1
ATOM 1947 C C . GLY A 1 249 ? -22.361 6.534 13.090 1.00 96.19 249 GLY A C 1
ATOM 1948 O O . GLY A 1 249 ? -21.928 7.543 13.646 1.00 96.19 249 GLY A O 1
ATOM 1949 N N . GLU A 1 250 ? -22.412 5.356 13.701 1.00 95.69 250 GLU A N 1
ATOM 1950 C CA . GLU A 1 250 ? -21.973 5.123 15.073 1.00 95.69 250 GLU A CA 1
ATOM 1951 C C . GLU A 1 250 ? -20.526 4.626 15.114 1.00 95.69 250 GLU A C 1
ATOM 1953 O O . GLU A 1 250 ? -20.062 3.897 14.232 1.00 95.69 250 GLU A O 1
ATOM 1958 N N . LYS A 1 251 ? -19.800 5.044 16.153 1.00 96.19 251 LYS A N 1
ATOM 1959 C CA . LYS A 1 251 ? -18.419 4.633 16.388 1.00 96.19 251 LYS A CA 1
ATOM 1960 C C . LYS A 1 251 ? -18.399 3.412 17.300 1.00 96.19 251 LYS A C 1
ATOM 1962 O O . LYS A 1 251 ? -18.906 3.469 18.416 1.00 96.19 251 LYS A O 1
ATOM 1967 N N . VAL A 1 252 ? -17.790 2.329 16.832 1.00 96.69 252 VAL A N 1
ATOM 1968 C CA . VAL A 1 252 ? -17.704 1.046 17.536 1.00 96.69 252 VAL A CA 1
ATOM 1969 C C . VAL A 1 252 ? -16.254 0.759 17.899 1.00 96.69 252 VAL A C 1
ATOM 1971 O O . VAL A 1 252 ? -15.377 0.804 17.039 1.00 96.69 252 VAL A O 1
ATOM 1974 N N . ASN A 1 253 ? -15.999 0.435 19.167 1.00 96.56 253 ASN A N 1
ATOM 1975 C CA . ASN A 1 253 ? -14.686 -0.035 19.610 1.00 96.56 253 ASN A CA 1
ATOM 1976 C C . ASN A 1 253 ? -14.463 -1.482 19.157 1.00 96.56 253 ASN A C 1
ATOM 1978 O O . ASN A 1 253 ? -15.321 -2.344 19.364 1.00 96.56 253 ASN A O 1
ATOM 1982 N N . LEU A 1 254 ? -13.301 -1.748 18.568 1.00 93.62 254 LEU A N 1
ATOM 1983 C CA . LEU A 1 254 ? -12.935 -3.068 18.072 1.00 93.62 254 LEU A CA 1
ATOM 1984 C C . LEU A 1 254 ? -12.355 -3.900 19.222 1.00 93.62 254 LEU A C 1
ATOM 1986 O O . LEU A 1 254 ? -11.399 -3.482 19.872 1.00 93.62 254 LEU A O 1
ATOM 1990 N N . LYS A 1 255 ? -12.939 -5.073 19.485 1.00 84.44 255 LYS A N 1
ATOM 1991 C CA . LYS A 1 255 ? -12.429 -6.039 20.472 1.00 84.44 255 LYS A CA 1
ATOM 1992 C C . LYS A 1 255 ? -11.480 -7.011 19.766 1.00 84.44 255 LYS A C 1
ATOM 1994 O O . LYS A 1 255 ? -11.923 -8.072 19.331 1.00 84.44 255 LYS A O 1
ATOM 1999 N N . ILE A 1 256 ? -10.228 -6.596 19.585 1.00 77.88 256 ILE A N 1
ATOM 2000 C CA . ILE A 1 256 ? -9.180 -7.300 18.824 1.00 77.88 256 ILE A CA 1
ATOM 2001 C C . ILE A 1 256 ? -8.090 -7.804 19.769 1.00 77.88 256 ILE A C 1
ATOM 2003 O O . ILE A 1 256 ? -7.769 -7.057 20.718 1.00 77.88 256 ILE A O 1
#

pLDDT: mean 95.52, std 4.9, range [64.19, 98.81]

Sequence (256 aa):
MGPSHDQQVIFNLFEHTLAASEILGLKDDAFGKALKAAKDKLARPKIGHDGRLMEWAEEFEEVEPAHRHLSHLFALYPGNKITLDRTPALAKAVQQSLERRGDDGVGWTYAWKIALWARLQQGDRALKLLNKQLRPTSDMDTKYDGGGGTYYNMFDACPPFQIDGNFGVIAGMAEMLLQSHEDFIELLPALPANWKDGEIKGLVARGAIEIDLKWTNGQLVSAAAKAKKKQKCRVKYAGKLLELELPAGEKVNLKI

InterPro domains:
  IPR008928 Six-hairpin glycosidase superfamily [SSF48208] (5-240)
  IPR012341 Six-hairpin glycosidase-like superfamily [G3DSA:1.50.10.10] (1-177)
  IPR049053 Alpha fucosidase A-like, C-terminal domain [PF21307] (179-240)
  IPR054363 Glycosyl hydrolase family 95, catalytic domain [PF22124] (1-177)

Solvent-accessible surface area (backbone atoms only — not comparable to full-atom values): 13518 Å² total; per-residue (Å²): 126,69,43,33,34,60,36,45,54,51,44,52,50,48,51,52,53,50,53,51,30,53,75,71,67,58,64,84,40,75,64,56,51,51,46,51,58,53,50,74,68,52,69,71,89,47,68,42,98,87,47,26,50,35,52,40,76,58,96,71,84,68,91,57,60,58,46,57,75,62,58,52,47,34,35,47,48,91,44,65,75,34,35,63,90,82,29,46,71,57,37,52,8,45,50,47,40,46,63,61,26,48,91,66,21,25,18,48,37,35,14,51,49,18,31,47,28,11,66,67,46,33,14,56,62,18,48,55,32,49,55,48,37,64,34,77,46,88,69,61,65,82,44,81,76,27,79,32,10,14,31,93,86,68,45,16,16,38,11,38,84,40,68,57,16,53,55,32,39,55,52,12,55,43,36,13,47,42,40,37,74,64,95,36,35,32,49,50,54,10,59,30,82,84,57,30,63,52,72,51,72,74,46,72,38,72,87,54,27,34,36,32,41,31,31,48,84,66,37,82,76,46,38,34,40,29,21,73,48,67,43,76,50,34,40,31,47,95,91,44,78,46,80,46,77,41,52,52,74,44,78,43,75,58,92,123

Nearest PDB structures (foldseek):
  7kmq-assembly1_B  TM=9.566E-01  e=1.889E-25  Xanthomonas citri pv. citri str. 306
  2rdy-assembly1_B  TM=9.439E-01  e=2.002E-25  Halalkalibacterium halodurans C-125
  7kmq-assembly1_A  TM=9.528E-01  e=2.832E-25  Xanthomonas citri pv. citri str. 306
  7znz-assembly1_A  TM=9.279E-01  e=1.243E-21  Akkermansia muciniphila ATCC BAA-835
  7zo0-assembly1_A  TM=9.364E-01  e=4.188E-21  Akkermansia muciniphila ATCC BAA-835